Protein AF-A0A7X5CBL0-F1 (afdb_monomer_lite)

pLDDT: mean 87.29, std 10.38, range [43.28, 96.94]

Radius of gyration: 18.39 Å; chains: 1; bounding box: 50×30×52 Å

Structure (mmCIF, N/CA/C/O backbone):
data_AF-A0A7X5CBL0-F1
#
_entry.id   AF-A0A7X5CBL0-F1
#
loop_
_atom_site.group_PDB
_atom_site.id
_atom_site.type_symbol
_atom_site.label_atom_id
_atom_site.label_alt_id
_atom_site.label_comp_id
_atom_site.label_asym_id
_atom_site.label_entity_id
_atom_site.label_seq_id
_atom_site.pdbx_PDB_ins_code
_atom_site.Cartn_x
_atom_site.Cartn_y
_atom_site.Cartn_z
_atom_site.occupancy
_atom_site.B_iso_or_equiv
_atom_site.auth_seq_id
_atom_site.auth_comp_id
_atom_site.auth_asym_id
_atom_site.auth_atom_id
_atom_site.pdbx_PDB_model_num
ATOM 1 N N . MET A 1 1 ? 26.909 0.870 -17.177 1.00 43.28 1 MET A N 1
ATOM 2 C CA . MET A 1 1 ? 26.389 1.976 -16.342 1.00 43.28 1 MET A CA 1
ATOM 3 C C . MET A 1 1 ? 25.835 1.366 -15.069 1.00 43.28 1 MET A C 1
ATOM 5 O O . MET A 1 1 ? 25.200 0.324 -15.168 1.00 43.28 1 MET A O 1
ATOM 9 N N . SER A 1 2 ? 26.145 1.920 -13.895 1.00 54.19 2 SER A N 1
ATOM 10 C CA . SER A 1 2 ? 25.576 1.405 -12.645 1.00 54.19 2 SER A CA 1
ATOM 11 C C . SER A 1 2 ? 24.091 1.782 -12.605 1.00 54.19 2 SER A C 1
ATOM 13 O O . SER A 1 2 ? 23.743 2.940 -12.818 1.00 54.19 2 SER A O 1
ATOM 15 N N . GLU A 1 3 ? 23.224 0.785 -12.458 1.00 73.75 3 GLU A N 1
ATOM 16 C CA . GLU A 1 3 ? 21.771 0.962 -12.439 1.00 73.75 3 GLU A CA 1
ATOM 17 C C . GLU A 1 3 ? 21.368 1.716 -11.160 1.00 73.75 3 GLU A C 1
ATOM 19 O O . GLU A 1 3 ? 21.889 1.415 -10.080 1.00 73.75 3 GLU A O 1
ATOM 24 N N . SER A 1 4 ? 20.482 2.712 -11.276 1.00 86.88 4 SER A N 1
ATOM 25 C CA . SER A 1 4 ? 20.011 3.499 -10.128 1.00 86.88 4 SER A CA 1
ATOM 26 C C . SER A 1 4 ? 19.364 2.585 -9.085 1.00 86.88 4 SER A C 1
ATOM 28 O O . SER A 1 4 ? 18.479 1.785 -9.400 1.00 86.88 4 SER A O 1
ATOM 30 N N . ILE A 1 5 ? 19.796 2.719 -7.829 1.00 89.12 5 ILE A N 1
ATOM 31 C CA . ILE A 1 5 ? 19.210 2.001 -6.692 1.00 89.12 5 ILE A CA 1
ATOM 32 C C . ILE A 1 5 ? 17.757 2.422 -6.507 1.00 89.12 5 ILE A C 1
ATOM 34 O O . ILE A 1 5 ? 16.908 1.571 -6.248 1.00 89.12 5 ILE A O 1
ATOM 38 N N . PHE A 1 6 ? 17.474 3.716 -6.651 1.00 91.25 6 PHE A N 1
ATOM 39 C CA . PHE A 1 6 ? 16.131 4.257 -6.543 1.00 91.25 6 PHE A CA 1
ATOM 40 C C . PHE A 1 6 ? 15.185 3.578 -7.536 1.00 91.25 6 PHE A C 1
ATOM 42 O O . PHE A 1 6 ? 14.162 3.038 -7.128 1.00 91.25 6 PHE A O 1
ATOM 49 N N . ILE A 1 7 ? 15.551 3.513 -8.821 1.00 89.75 7 ILE A N 1
ATOM 50 C CA . ILE A 1 7 ? 14.711 2.843 -9.824 1.00 89.75 7 ILE A CA 1
ATOM 51 C C . ILE A 1 7 ? 14.559 1.356 -9.490 1.00 89.75 7 ILE A C 1
ATOM 53 O O . ILE A 1 7 ? 13.439 0.855 -9.451 1.00 89.75 7 ILE A O 1
ATOM 57 N N . ARG A 1 8 ? 15.658 0.660 -9.178 1.00 89.19 8 ARG A N 1
ATOM 58 C CA . ARG A 1 8 ? 15.625 -0.777 -8.861 1.00 89.19 8 ARG A CA 1
ATOM 59 C C . ARG A 1 8 ? 14.700 -1.143 -7.708 1.00 89.19 8 ARG A C 1
ATOM 61 O O . ARG A 1 8 ? 14.074 -2.196 -7.744 1.00 89.19 8 ARG A O 1
ATOM 68 N N . LEU A 1 9 ? 14.688 -0.329 -6.657 1.00 90.62 9 LEU A N 1
ATOM 69 C CA . LEU A 1 9 ? 13.934 -0.632 -5.446 1.00 90.62 9 LEU A CA 1
ATOM 70 C C . LEU A 1 9 ? 12.501 -0.106 -5.519 1.00 90.62 9 LEU A C 1
ATOM 72 O O . LEU A 1 9 ? 11.590 -0.801 -5.083 1.00 90.62 9 LEU A O 1
ATOM 76 N N . PHE A 1 10 ? 12.300 1.096 -6.066 1.00 92.25 10 PHE A N 1
ATOM 77 C CA . PHE A 1 10 ? 11.030 1.813 -5.951 1.00 92.25 10 PHE A CA 1
ATOM 78 C C . PHE A 1 10 ? 10.198 1.815 -7.228 1.00 92.25 10 PHE A C 1
ATOM 80 O O . PHE A 1 10 ? 9.003 2.042 -7.129 1.00 92.25 10 PHE A O 1
ATOM 87 N N . ALA A 1 11 ? 10.763 1.577 -8.415 1.00 90.31 11 ALA A N 1
ATOM 88 C CA . ALA A 1 11 ? 10.004 1.680 -9.668 1.00 90.31 11 ALA A CA 1
ATOM 89 C C . ALA A 1 11 ? 9.178 0.421 -10.001 1.00 90.31 11 ALA A C 1
ATOM 91 O O . ALA A 1 11 ? 8.418 0.407 -10.973 1.00 90.31 11 ALA A O 1
ATOM 92 N N . GLY A 1 12 ? 9.336 -0.638 -9.205 1.00 89.62 12 GLY A N 1
ATOM 93 C CA . GLY A 1 12 ? 8.772 -1.950 -9.480 1.00 89.62 12 GLY A CA 1
ATOM 94 C C . GLY A 1 12 ? 9.457 -2.643 -10.661 1.00 89.62 12 GLY A C 1
ATOM 95 O O . GLY A 1 12 ? 10.594 -2.351 -11.031 1.00 89.62 12 GLY A O 1
ATOM 96 N N . VAL A 1 13 ? 8.765 -3.614 -11.244 1.00 87.94 13 VAL A N 1
ATOM 97 C CA . VAL A 1 13 ? 9.289 -4.460 -12.318 1.00 87.94 13 VAL A CA 1
ATOM 98 C C . VAL A 1 13 ? 8.963 -3.851 -13.682 1.00 87.94 13 VAL A C 1
ATOM 100 O O . VAL A 1 13 ? 7.811 -3.517 -13.950 1.00 87.94 13 VAL A O 1
ATOM 103 N N . SER A 1 14 ? 9.960 -3.771 -14.568 1.00 84.00 14 SER A N 1
ATOM 104 C CA . SER A 1 14 ? 9.785 -3.312 -15.955 1.00 84.00 14 SER A CA 1
ATOM 105 C C . SER A 1 14 ? 8.858 -4.223 -16.776 1.00 84.00 14 SER A C 1
ATOM 107 O O . SER A 1 14 ? 8.797 -5.444 -16.568 1.00 84.00 14 SER A O 1
ATOM 109 N N . SER A 1 15 ? 8.164 -3.626 -17.746 1.00 76.62 15 SER A N 1
ATOM 110 C CA . SER A 1 15 ? 7.376 -4.328 -18.760 1.00 76.62 15 SER A CA 1
ATOM 111 C C . SER A 1 15 ? 8.235 -5.305 -19.579 1.00 76.62 15 SER A C 1
ATOM 113 O O . SER A 1 15 ? 7.791 -6.407 -19.875 1.00 76.62 15 SER A O 1
ATOM 115 N N . GLU A 1 16 ? 9.507 -4.996 -19.836 1.00 70.31 16 GLU A N 1
ATOM 116 C CA . GLU A 1 16 ? 10.402 -5.770 -20.719 1.00 70.31 16 GLU A CA 1
ATOM 117 C C . GLU A 1 16 ? 10.576 -7.257 -20.352 1.00 70.31 16 GLU A C 1
ATOM 119 O O . GLU A 1 16 ? 10.970 -8.066 -21.186 1.00 70.31 16 GLU A O 1
ATOM 124 N N . TYR A 1 17 ? 10.247 -7.654 -19.121 1.00 60.59 17 TYR A N 1
ATOM 125 C CA . TYR A 1 17 ? 10.346 -9.042 -18.660 1.00 60.59 17 TYR A CA 1
ATOM 126 C C . TYR A 1 17 ? 9.102 -9.906 -18.937 1.00 60.59 17 TYR A C 1
ATOM 128 O O . TYR A 1 17 ? 8.962 -10.956 -18.304 1.00 60.59 17 TYR A O 1
ATOM 136 N N . PHE A 1 18 ? 8.124 -9.447 -19.730 1.00 60.28 18 PHE A N 1
ATOM 137 C CA . PHE A 1 18 ? 6.876 -10.197 -19.958 1.00 60.28 18 PHE A CA 1
ATOM 138 C C . PHE A 1 18 ? 7.162 -11.645 -20.427 1.00 60.28 18 PHE A C 1
ATOM 140 O O . PHE A 1 18 ? 8.151 -11.901 -21.102 1.00 60.28 18 PHE A O 1
ATOM 147 N N . ASP A 1 19 ? 6.334 -12.594 -19.970 1.00 64.06 19 ASP A N 1
ATOM 148 C CA . ASP A 1 19 ? 6.452 -14.068 -20.094 1.00 64.06 19 ASP A CA 1
ATOM 149 C C . ASP A 1 19 ? 7.354 -14.801 -19.085 1.00 64.06 19 ASP A C 1
ATOM 151 O O . ASP A 1 19 ? 7.191 -16.007 -18.880 1.00 64.06 19 ASP A O 1
ATOM 155 N N . VAL A 1 20 ? 8.222 -14.094 -18.355 1.00 76.88 20 VAL A N 1
ATOM 156 C CA . VAL A 1 20 ? 9.007 -14.670 -17.248 1.00 76.88 20 VAL A CA 1
ATOM 157 C C . VAL A 1 20 ? 8.706 -13.916 -15.952 1.00 76.88 20 VAL A C 1
ATOM 159 O O . VAL A 1 20 ? 8.408 -12.721 -15.955 1.00 76.88 20 VAL A O 1
ATOM 162 N N . ILE A 1 21 ? 8.747 -14.616 -14.813 1.00 82.25 21 ILE A N 1
ATOM 163 C CA . ILE A 1 21 ? 8.729 -13.968 -13.495 1.00 82.25 21 ILE A CA 1
ATOM 164 C C . ILE A 1 21 ? 10.162 -13.497 -13.219 1.00 82.25 21 ILE A C 1
ATOM 166 O O . ILE A 1 21 ? 11.029 -14.344 -12.981 1.00 82.25 21 ILE A O 1
ATOM 170 N N . PRO A 1 22 ? 10.454 -12.184 -13.248 1.00 87.56 22 PRO A N 1
ATOM 171 C CA . PRO A 1 22 ? 11.811 -11.696 -13.056 1.00 87.56 22 PRO A CA 1
ATOM 172 C C . PRO A 1 22 ? 12.147 -11.730 -11.564 1.00 87.56 22 PRO A C 1
ATOM 174 O O . PRO A 1 22 ? 11.952 -10.758 -10.839 1.00 87.56 22 PRO A O 1
ATOM 177 N N . LEU A 1 23 ? 12.636 -12.884 -11.103 1.00 89.31 23 LEU A N 1
ATOM 178 C CA . LEU A 1 23 ? 12.847 -13.182 -9.683 1.00 89.31 23 LEU A CA 1
ATOM 179 C C . LEU A 1 23 ? 13.725 -12.151 -8.966 1.00 89.31 23 LEU A C 1
ATOM 181 O O . LEU A 1 23 ? 13.471 -11.855 -7.804 1.00 89.31 23 LEU A O 1
ATOM 185 N N . ILE A 1 24 ? 14.735 -11.593 -9.640 1.00 90.12 24 ILE A N 1
ATOM 186 C CA . ILE A 1 24 ? 15.649 -10.617 -9.030 1.00 90.12 24 ILE A CA 1
ATOM 187 C C . ILE A 1 24 ? 14.947 -9.261 -8.801 1.00 90.12 24 ILE A C 1
ATOM 189 O O . ILE A 1 24 ? 14.847 -8.867 -7.638 1.00 90.12 24 ILE A O 1
ATOM 193 N N . PRO A 1 25 ? 14.418 -8.562 -9.832 1.00 90.19 25 PRO A N 1
ATOM 194 C CA . PRO A 1 25 ? 13.629 -7.341 -9.632 1.00 90.19 25 PRO A CA 1
ATOM 195 C C . PRO A 1 25 ? 12.434 -7.533 -8.695 1.00 90.19 25 PRO A C 1
ATOM 197 O O . PRO A 1 25 ? 12.183 -6.713 -7.818 1.00 90.19 25 PRO A O 1
ATOM 200 N N . PHE A 1 26 ? 11.726 -8.656 -8.824 1.00 91.44 26 PHE A N 1
ATOM 201 C CA . PHE A 1 26 ? 10.584 -8.956 -7.968 1.00 91.44 26 PHE A CA 1
ATOM 202 C C . PHE A 1 26 ? 10.994 -9.185 -6.506 1.00 91.44 26 PHE A C 1
ATOM 204 O O . PHE A 1 26 ? 10.337 -8.697 -5.591 1.00 91.44 26 PHE A O 1
ATOM 211 N N . GLY A 1 27 ? 12.110 -9.877 -6.269 1.00 93.38 27 GLY A N 1
ATOM 212 C CA . GLY A 1 27 ? 12.662 -10.055 -4.929 1.00 93.38 27 GLY A CA 1
ATOM 213 C C . GLY A 1 27 ? 13.118 -8.738 -4.300 1.00 93.38 27 GLY A C 1
ATOM 214 O O . GLY A 1 27 ? 12.912 -8.535 -3.109 1.00 93.38 27 GLY A O 1
ATOM 215 N N . GLN A 1 28 ? 13.687 -7.823 -5.089 1.00 93.38 28 GLN A N 1
ATOM 216 C CA . GLN A 1 28 ? 14.059 -6.476 -4.633 1.00 93.38 28 GLN A CA 1
ATOM 217 C C . GLN A 1 28 ? 12.833 -5.654 -4.227 1.00 93.38 28 GLN A C 1
ATOM 219 O O . GLN A 1 28 ? 12.836 -5.046 -3.156 1.00 93.38 28 GLN A O 1
ATOM 224 N N . TRP A 1 29 ? 11.775 -5.708 -5.037 1.00 94.38 29 TRP A N 1
ATOM 225 C CA . TRP A 1 29 ? 10.489 -5.087 -4.735 1.00 94.38 29 TRP A CA 1
ATOM 226 C C . TRP A 1 29 ? 9.876 -5.624 -3.435 1.00 94.38 29 TRP A C 1
ATOM 228 O O . TRP A 1 29 ? 9.617 -4.868 -2.498 1.00 94.38 29 TRP A O 1
ATOM 238 N N . LEU A 1 30 ? 9.713 -6.949 -3.330 1.00 95.25 30 LEU A N 1
ATOM 239 C CA . LEU A 1 30 ? 9.140 -7.581 -2.139 1.00 95.25 30 LEU A CA 1
ATOM 240 C C . LEU A 1 30 ? 9.996 -7.370 -0.890 1.00 95.25 30 LEU A C 1
ATOM 242 O O . LEU A 1 30 ? 9.452 -7.273 0.207 1.00 95.25 30 LEU A O 1
ATOM 246 N N . LEU A 1 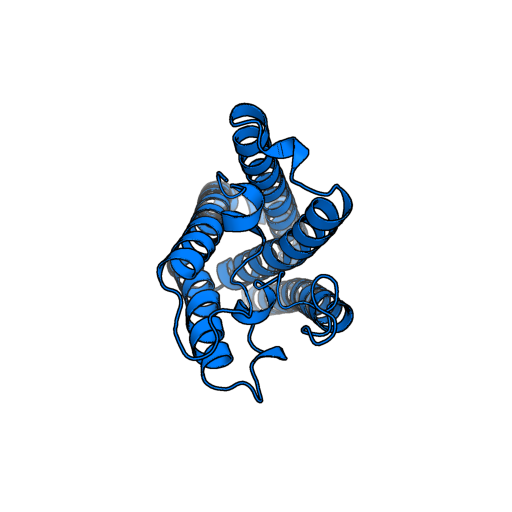31 ? 11.322 -7.290 -1.029 1.00 95.62 31 LEU A N 1
ATOM 247 C CA . LEU A 1 31 ? 12.204 -6.967 0.088 1.00 95.62 31 LEU A CA 1
ATOM 248 C C . LEU A 1 31 ? 11.912 -5.563 0.623 1.00 95.62 31 LEU A C 1
ATOM 250 O O . LEU A 1 31 ? 11.796 -5.396 1.836 1.00 95.62 31 LEU A O 1
ATOM 254 N N . LEU A 1 32 ? 11.763 -4.571 -0.258 1.00 95.12 32 LEU A N 1
ATOM 255 C CA . LEU A 1 32 ? 11.447 -3.202 0.144 1.00 95.12 32 LEU A CA 1
ATOM 256 C C . LEU A 1 32 ? 10.071 -3.122 0.822 1.00 95.12 32 LEU A C 1
ATOM 258 O O . LEU A 1 32 ? 9.957 -2.559 1.913 1.00 95.12 32 LEU A O 1
ATOM 262 N N . VAL A 1 33 ? 9.052 -3.752 0.230 1.00 96.06 33 VAL A N 1
ATOM 263 C CA . VAL A 1 33 ? 7.711 -3.877 0.828 1.00 96.06 33 VAL A CA 1
ATOM 264 C C . VAL A 1 33 ? 7.777 -4.585 2.186 1.00 96.06 33 VAL A C 1
ATOM 266 O O . VAL A 1 33 ? 7.165 -4.147 3.158 1.00 96.06 33 VAL A O 1
ATOM 269 N N . GLY A 1 34 ? 8.570 -5.650 2.292 1.00 96.75 34 GLY A N 1
ATOM 270 C CA . GLY A 1 34 ? 8.791 -6.384 3.533 1.00 96.75 34 GLY A CA 1
ATOM 271 C C . GLY A 1 34 ? 9.435 -5.527 4.624 1.00 96.75 34 GLY A C 1
ATOM 272 O O . GLY A 1 34 ? 8.993 -5.573 5.770 1.00 96.75 34 GLY A O 1
ATOM 273 N N . ILE A 1 35 ? 10.434 -4.705 4.282 1.00 96.69 35 ILE A N 1
ATOM 274 C CA . ILE A 1 35 ? 11.059 -3.750 5.212 1.00 96.69 35 ILE A CA 1
ATOM 275 C C . ILE A 1 35 ? 10.029 -2.723 5.696 1.00 96.69 35 ILE A C 1
ATOM 277 O O . ILE A 1 35 ? 9.947 -2.463 6.900 1.00 96.69 35 ILE A O 1
ATOM 281 N N . PHE A 1 36 ? 9.218 -2.175 4.788 1.00 96.81 36 PHE A N 1
ATOM 282 C CA . PHE A 1 36 ? 8.144 -1.245 5.135 1.00 96.81 36 PHE A CA 1
ATOM 283 C C . PHE A 1 36 ? 7.136 -1.879 6.108 1.00 96.81 36 PHE A C 1
ATOM 285 O O . PHE A 1 36 ? 6.888 -1.344 7.191 1.00 96.81 36 PHE A O 1
ATOM 292 N N . LEU A 1 37 ? 6.614 -3.063 5.772 1.00 96.06 37 LEU A N 1
ATOM 293 C CA . LEU A 1 37 ? 5.660 -3.797 6.607 1.00 96.06 37 LEU A CA 1
ATOM 294 C C . LEU A 1 37 ? 6.253 -4.205 7.958 1.00 96.06 37 LEU A C 1
ATOM 296 O O . LEU A 1 37 ? 5.546 -4.193 8.965 1.00 96.06 37 LEU A O 1
ATOM 300 N N . LEU A 1 38 ? 7.545 -4.538 8.010 1.00 95.38 38 LEU A N 1
ATOM 301 C CA . LEU A 1 38 ? 8.243 -4.843 9.256 1.00 95.38 38 LEU A CA 1
ATOM 302 C C . LEU A 1 38 ? 8.310 -3.614 10.169 1.00 95.38 38 LEU A C 1
ATOM 304 O O . LEU A 1 38 ? 8.015 -3.723 11.359 1.00 95.38 38 LEU A O 1
ATOM 308 N N . ALA A 1 39 ? 8.663 -2.447 9.623 1.00 94.81 39 ALA A N 1
ATOM 309 C CA . ALA A 1 39 ? 8.721 -1.202 10.382 1.00 94.81 39 ALA A CA 1
ATOM 310 C C . ALA A 1 39 ? 7.337 -0.809 10.924 1.00 94.81 39 ALA A C 1
ATOM 312 O O . ALA A 1 39 ? 7.189 -0.564 12.127 1.00 94.81 39 ALA A O 1
ATOM 313 N N . VAL A 1 40 ? 6.308 -0.821 10.067 1.00 92.31 40 VAL A N 1
ATOM 314 C CA . VAL A 1 40 ? 4.915 -0.539 10.456 1.00 92.31 40 VAL A CA 1
ATOM 315 C C . VAL A 1 40 ? 4.414 -1.560 11.483 1.00 92.31 40 VAL A C 1
ATOM 317 O O . VAL A 1 40 ? 3.816 -1.184 12.493 1.00 92.31 40 VAL A O 1
ATOM 320 N N . GLY A 1 41 ? 4.724 -2.843 11.292 1.00 90.81 41 GLY A N 1
ATOM 321 C CA . GLY A 1 41 ? 4.357 -3.918 12.209 1.00 90.81 41 GLY A CA 1
ATOM 322 C C . GLY A 1 41 ? 5.006 -3.796 13.586 1.00 90.81 41 GLY A C 1
ATOM 323 O O . GLY A 1 41 ? 4.337 -3.982 14.606 1.00 90.81 41 GLY A O 1
ATOM 324 N N . PHE A 1 42 ? 6.288 -3.428 13.638 1.00 89.12 42 PHE A N 1
ATOM 325 C CA . PHE A 1 42 ? 6.997 -3.177 14.891 1.00 89.12 42 PHE A CA 1
ATOM 326 C C . PHE A 1 42 ? 6.382 -2.004 15.662 1.00 89.12 42 PHE A C 1
ATOM 328 O O . PHE A 1 42 ? 6.179 -2.088 16.878 1.00 89.12 42 PHE A O 1
ATOM 335 N N . TYR A 1 43 ? 6.033 -0.924 14.960 1.00 85.50 43 TYR A N 1
ATOM 336 C CA . TYR A 1 43 ? 5.331 0.204 15.563 1.00 85.50 43 TYR A CA 1
ATOM 337 C C . 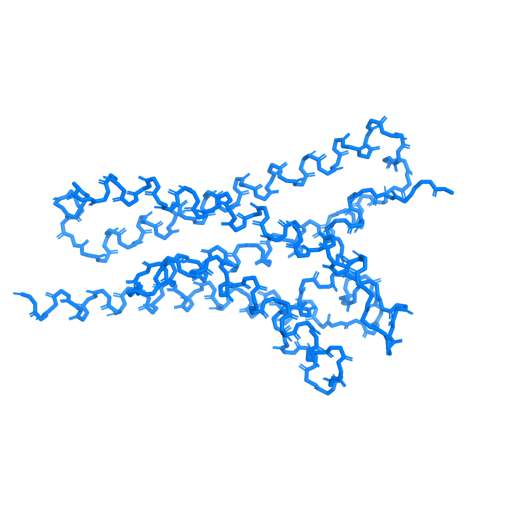TYR A 1 43 ? 3.947 -0.193 16.086 1.00 85.50 43 TYR A C 1
ATOM 339 O O . TYR A 1 43 ? 3.620 0.117 17.234 1.00 85.50 43 TYR A O 1
ATOM 347 N N . GLY A 1 44 ? 3.173 -0.937 15.289 1.00 83.94 44 GLY A N 1
ATOM 348 C CA . GLY A 1 44 ? 1.870 -1.467 15.691 1.00 83.94 44 GLY A CA 1
ATOM 349 C C . GLY A 1 44 ? 1.958 -2.300 16.971 1.00 83.94 44 GLY A C 1
ATOM 350 O O . GLY A 1 44 ? 1.223 -2.057 17.926 1.00 83.94 44 GLY A O 1
ATOM 351 N N . GLU A 1 45 ? 2.926 -3.217 17.057 1.00 85.06 45 GLU A N 1
ATOM 352 C CA . GLU A 1 45 ? 3.170 -4.021 18.261 1.00 85.06 45 GLU A CA 1
ATOM 353 C C . GLU A 1 45 ? 3.525 -3.167 19.486 1.00 85.06 45 GLU A C 1
ATOM 355 O O . GLU A 1 45 ? 3.058 -3.437 20.597 1.00 85.06 45 GLU A O 1
ATOM 360 N N . ARG A 1 46 ? 4.321 -2.109 19.308 1.00 81.88 46 ARG A N 1
ATOM 361 C CA . ARG A 1 46 ? 4.659 -1.192 20.400 1.00 81.88 46 ARG A CA 1
ATOM 362 C C . ARG A 1 46 ? 3.437 -0.408 20.882 1.00 81.88 46 ARG A C 1
ATOM 364 O O . ARG A 1 46 ? 3.227 -0.329 22.091 1.00 81.88 46 ARG A O 1
ATOM 371 N N . ASP A 1 47 ? 2.626 0.136 19.973 1.00 77.56 47 ASP A N 1
ATOM 372 C CA . ASP A 1 47 ? 1.396 0.864 20.328 1.00 77.56 47 ASP A CA 1
ATOM 373 C C . ASP A 1 47 ? 0.403 -0.073 21.038 1.00 77.56 47 ASP A C 1
ATOM 375 O O . ASP A 1 47 ? -0.193 0.320 22.040 1.00 77.56 47 ASP A O 1
ATOM 379 N N . ARG A 1 48 ? 0.319 -1.356 20.639 1.00 75.00 48 ARG A N 1
ATOM 380 C CA . ARG A 1 48 ? -0.485 -2.386 21.330 1.00 75.00 48 ARG A CA 1
ATOM 381 C C . ARG A 1 48 ? -0.105 -2.579 22.794 1.00 75.00 48 ARG A C 1
ATOM 383 O O . ARG A 1 48 ? -0.993 -2.661 23.638 1.00 75.00 48 ARG A O 1
ATOM 390 N N . LYS A 1 49 ? 1.187 -2.627 23.122 1.00 74.69 49 LYS A N 1
ATOM 391 C CA . LYS A 1 49 ? 1.635 -2.776 24.522 1.00 74.69 49 LYS A CA 1
ATOM 392 C C . LYS A 1 49 ? 1.206 -1.594 25.395 1.00 74.69 49 LYS A C 1
ATOM 394 O O . LYS A 1 49 ? 0.974 -1.760 26.587 1.00 74.69 49 LYS A O 1
ATOM 399 N N . VAL A 1 50 ? 1.045 -0.418 24.791 1.00 68.81 50 VAL A N 1
ATOM 400 C CA . VAL A 1 50 ? 0.540 0.794 25.455 1.00 68.81 50 VAL A CA 1
ATOM 401 C C . VAL A 1 50 ? -1.000 0.869 25.400 1.00 68.81 50 VAL A C 1
ATOM 403 O O . VAL A 1 50 ? -1.627 1.546 26.216 1.00 68.81 50 VAL A O 1
ATOM 406 N N . LYS A 1 51 ? -1.634 0.130 24.477 1.00 63.72 51 LYS A N 1
ATOM 407 C CA . LYS A 1 51 ? -3.078 0.135 24.196 1.00 63.72 51 LYS A CA 1
ATOM 408 C C . LYS A 1 51 ? -3.935 -0.375 25.351 1.00 63.72 51 LYS A C 1
ATOM 410 O O . LYS A 1 51 ? -5.049 0.132 25.494 1.00 63.72 51 LYS A O 1
ATOM 415 N N . THR A 1 52 ? -3.430 -1.278 26.195 1.00 59.88 52 THR A N 1
ATOM 416 C CA . THR A 1 52 ? -4.129 -1.759 27.407 1.00 59.88 52 THR A CA 1
ATOM 417 C C . THR A 1 52 ? -4.572 -0.604 28.317 1.00 59.88 52 THR A C 1
ATOM 419 O O . THR A 1 52 ? -5.604 -0.695 28.968 1.00 59.88 52 THR A O 1
ATOM 422 N N . PHE A 1 53 ? -3.865 0.531 28.283 1.00 60.06 53 PHE A N 1
ATOM 423 C CA . PHE A 1 53 ? -4.208 1.741 29.041 1.00 60.06 53 PHE A CA 1
ATOM 424 C C . PHE A 1 53 ? -4.981 2.793 28.227 1.00 60.06 53 PHE A C 1
ATOM 426 O O . PHE A 1 53 ? -5.348 3.846 28.745 1.00 60.06 53 PHE A O 1
ATOM 433 N N . SER A 1 54 ? -5.199 2.556 26.931 1.00 60.28 54 SER A N 1
ATOM 434 C CA . SER A 1 54 ? -5.685 3.573 25.994 1.00 60.28 54 SER A CA 1
ATOM 435 C C . SER A 1 54 ? -7.206 3.620 25.856 1.00 60.28 54 SER A C 1
ATOM 437 O O . SER A 1 54 ? -7.740 4.714 25.708 1.00 60.28 54 SER A O 1
ATOM 439 N N . LEU A 1 55 ? -7.915 2.488 25.957 1.00 60.97 55 LEU A N 1
ATOM 440 C CA . LEU A 1 55 ? -9.382 2.464 25.830 1.00 60.97 55 LEU A CA 1
ATOM 441 C C . LEU A 1 55 ? -10.061 3.298 26.928 1.00 60.97 55 LEU A C 1
ATOM 443 O O . LEU A 1 55 ? -10.980 4.054 26.635 1.00 60.97 55 LEU A O 1
ATOM 447 N N . TYR A 1 56 ? -9.510 3.288 28.146 1.00 61.91 56 TYR A N 1
ATOM 448 C CA . TYR A 1 56 ? -9.963 4.147 29.246 1.00 61.91 56 TYR A CA 1
ATOM 449 C C . TYR A 1 56 ? -9.787 5.651 28.957 1.00 61.91 56 TYR A C 1
ATOM 451 O O . TYR A 1 56 ? -10.528 6.484 29.466 1.00 61.91 56 TYR A O 1
ATOM 459 N N . ARG A 1 57 ? -8.810 6.025 28.118 1.00 64.31 57 ARG A N 1
ATOM 460 C CA . ARG A 1 57 ? -8.451 7.426 27.851 1.00 64.31 57 ARG A CA 1
ATOM 461 C C . ARG A 1 57 ? -9.305 8.088 26.768 1.00 64.31 57 ARG A C 1
ATOM 463 O O . ARG A 1 57 ? -9.403 9.311 26.762 1.00 64.31 57 ARG A O 1
ATOM 470 N N . TYR A 1 58 ? -9.853 7.322 25.826 1.00 71.69 58 TYR A N 1
ATOM 471 C CA . TYR A 1 58 ? -10.540 7.882 24.652 1.00 71.69 58 TYR A CA 1
ATOM 472 C C . TYR A 1 58 ? -12.059 7.944 24.776 1.00 71.69 58 TYR A C 1
ATOM 474 O O . TYR A 1 58 ? -12.694 8.535 23.910 1.00 71.69 58 TYR A O 1
ATOM 482 N N . GLY A 1 59 ? -12.637 7.377 25.837 1.00 74.44 59 GLY A N 1
ATOM 483 C CA . GLY A 1 59 ? -14.077 7.402 26.097 1.00 74.44 59 GLY A CA 1
ATOM 484 C C . GLY A 1 59 ? -14.873 6.471 25.180 1.00 74.44 59 GLY A C 1
ATOM 485 O O . GLY A 1 59 ? -15.630 5.648 25.678 1.00 74.44 59 GLY A O 1
ATOM 486 N N . THR A 1 60 ? -14.668 6.544 23.860 1.00 81.56 60 THR A N 1
ATOM 487 C CA . THR A 1 60 ? -15.355 5.704 22.869 1.00 81.56 60 THR A CA 1
ATOM 488 C C . THR A 1 60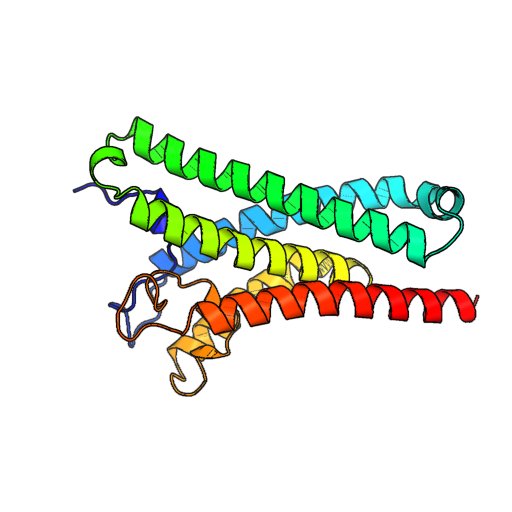 ? -14.381 4.902 22.002 1.00 81.56 60 THR A C 1
ATOM 490 O O . THR A 1 60 ? -13.267 5.341 21.691 1.00 81.56 60 THR A O 1
ATOM 493 N N . ALA A 1 61 ? -14.817 3.724 21.544 1.00 82.94 61 ALA A N 1
ATOM 494 C CA . ALA A 1 61 ? -14.043 2.913 20.603 1.00 82.94 61 ALA A CA 1
ATOM 495 C C . ALA A 1 61 ? -13.864 3.605 19.239 1.00 82.94 61 ALA A C 1
ATOM 497 O O . ALA A 1 61 ? -12.827 3.438 18.597 1.00 82.94 61 ALA A O 1
ATOM 498 N N . SER A 1 62 ? -14.826 4.438 18.824 1.00 83.38 62 SER A N 1
ATOM 499 C CA . SER A 1 62 ? -14.740 5.232 17.591 1.00 83.38 62 SER A CA 1
ATOM 500 C C . SER A 1 62 ? -13.640 6.299 17.668 1.00 83.38 62 SER A C 1
ATOM 502 O O . SER A 1 62 ? -12.899 6.483 16.701 1.00 83.38 62 SER A O 1
ATOM 504 N N . ASP A 1 63 ? -13.507 6.998 18.798 1.00 86.19 63 ASP A N 1
ATOM 505 C CA . ASP A 1 63 ? -12.463 8.016 18.981 1.00 86.19 63 ASP A CA 1
ATOM 506 C C . ASP A 1 63 ? -11.078 7.386 19.111 1.00 86.19 63 ASP A C 1
ATOM 508 O O . ASP A 1 63 ? -10.102 7.879 18.528 1.00 86.19 63 ASP A O 1
ATOM 512 N N . TRP A 1 64 ? -10.999 6.250 19.813 1.00 87.50 64 TRP A N 1
ATOM 513 C CA . TRP A 1 64 ? -9.791 5.434 19.847 1.00 87.50 64 TRP A CA 1
ATOM 514 C C . TRP A 1 64 ? -9.377 5.011 18.429 1.00 87.50 64 TRP A C 1
ATOM 516 O O . TRP A 1 64 ? -8.228 5.235 18.040 1.00 87.50 64 TRP A O 1
ATOM 526 N N . TRP A 1 65 ? -10.312 4.469 17.638 1.00 90.75 65 TRP A N 1
ATOM 527 C CA . TRP A 1 65 ? -10.055 4.019 16.269 1.00 90.75 65 TRP A CA 1
ATOM 528 C C . TRP A 1 65 ? -9.534 5.141 15.390 1.00 90.75 65 TRP A C 1
ATOM 530 O O . TRP A 1 65 ? -8.504 4.978 14.738 1.00 90.75 65 TRP A O 1
ATOM 540 N N . LYS A 1 66 ? -10.191 6.307 15.428 1.00 91.69 66 LYS A N 1
ATOM 541 C CA . LYS A 1 66 ? -9.770 7.471 14.650 1.00 91.69 66 LYS A CA 1
ATOM 542 C C . LYS A 1 66 ? -8.308 7.804 14.904 1.00 91.69 66 LYS A C 1
ATOM 544 O O . LYS A 1 66 ? -7.536 7.967 13.965 1.00 91.69 66 LYS A O 1
ATOM 549 N N . LYS A 1 67 ? -7.907 7.863 16.173 1.00 89.31 67 LYS A N 1
ATOM 550 C CA . LYS A 1 67 ? -6.533 8.214 16.523 1.00 89.31 67 LYS A CA 1
ATOM 551 C C . LYS A 1 67 ? -5.539 7.098 16.232 1.00 89.31 67 LYS A C 1
ATOM 553 O O . LYS A 1 67 ? -4.422 7.398 15.820 1.00 89.31 67 LYS A O 1
ATOM 558 N N . HIS A 1 68 ? -5.917 5.843 16.449 1.00 88.69 68 HIS A N 1
ATOM 559 C CA . HIS A 1 68 ? -5.063 4.700 16.145 1.00 88.69 68 HIS A CA 1
ATOM 560 C C . HIS A 1 68 ? -4.801 4.592 14.637 1.00 88.69 68 HIS A C 1
ATOM 562 O O . HIS A 1 68 ? -3.643 4.546 14.230 1.00 88.69 68 HIS A O 1
ATOM 568 N N . PHE A 1 69 ? -5.847 4.683 13.812 1.00 92.62 69 PHE A N 1
ATOM 569 C CA . PHE A 1 69 ? -5.733 4.680 12.355 1.00 92.62 69 PHE A CA 1
ATOM 570 C C . PHE A 1 69 ? -4.892 5.859 11.851 1.00 92.62 69 PHE A C 1
ATOM 572 O O . PHE A 1 69 ? -3.933 5.659 11.111 1.00 92.62 69 PHE A O 1
ATOM 579 N N . SER A 1 70 ? -5.164 7.087 12.317 1.00 92.81 70 SER A N 1
ATOM 580 C CA . SER A 1 70 ? -4.360 8.255 11.930 1.00 92.81 70 SER A CA 1
ATOM 581 C C . SER A 1 70 ? -2.890 8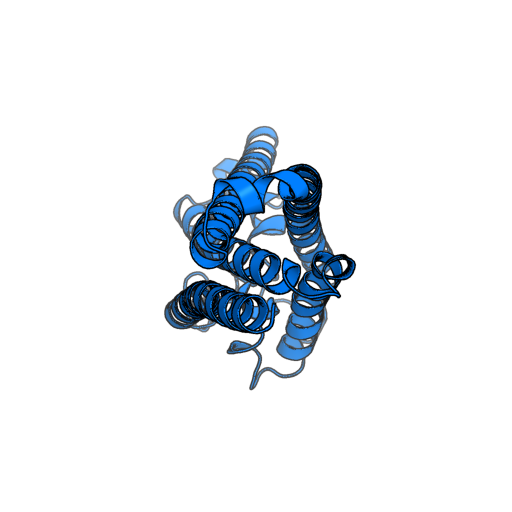.126 12.336 1.00 92.81 70 SER A C 1
ATOM 583 O O . SER A 1 70 ? -2.017 8.490 11.557 1.00 92.81 70 SER A O 1
ATOM 585 N N . LYS A 1 71 ? -2.589 7.595 13.529 1.00 90.88 71 LYS A N 1
ATOM 586 C CA . LYS A 1 71 ? -1.201 7.334 13.943 1.00 90.88 71 LYS A CA 1
ATOM 587 C C . LYS A 1 71 ? -0.520 6.300 13.050 1.00 90.88 71 LYS A C 1
ATOM 589 O O . LYS A 1 71 ? 0.629 6.516 12.678 1.00 90.88 71 LYS A O 1
ATOM 594 N N . GLY A 1 72 ? -1.216 5.210 12.718 1.00 91.69 72 GLY A N 1
ATOM 595 C CA . GLY A 1 72 ? -0.715 4.180 11.809 1.00 91.69 72 GLY A CA 1
ATOM 596 C C . GLY A 1 72 ? -0.353 4.762 10.444 1.00 91.69 72 GLY A C 1
ATOM 597 O O . GLY A 1 72 ? 0.755 4.541 9.964 1.00 91.69 72 GLY A O 1
ATOM 598 N N . LEU A 1 73 ? -1.231 5.598 9.878 1.00 94.38 73 LEU A N 1
ATOM 599 C CA . LEU A 1 73 ? -0.968 6.293 8.616 1.00 94.38 73 LEU A CA 1
ATOM 600 C C . LEU A 1 73 ? 0.217 7.256 8.704 1.00 94.38 73 LEU A C 1
ATOM 602 O O . LEU A 1 73 ? 1.095 7.213 7.850 1.00 94.38 73 LEU A O 1
ATOM 606 N N . VAL A 1 74 ? 0.281 8.099 9.741 1.00 94.56 74 VAL A N 1
ATOM 607 C CA . VAL A 1 74 ? 1.405 9.034 9.928 1.00 94.56 74 VAL A CA 1
ATOM 608 C C . VAL A 1 74 ? 2.728 8.278 10.037 1.00 94.56 74 VAL A C 1
ATOM 610 O O . VAL A 1 74 ? 3.715 8.688 9.432 1.00 94.56 74 VAL A O 1
ATOM 613 N N . PHE A 1 75 ? 2.753 7.163 10.767 1.00 93.19 75 PHE A N 1
ATOM 614 C CA . PHE A 1 75 ? 3.950 6.337 10.880 1.00 93.19 75 PHE A CA 1
ATOM 615 C C . PHE A 1 75 ? 4.321 5.658 9.551 1.00 93.19 75 PHE A C 1
ATOM 617 O O . PHE A 1 75 ? 5.501 5.605 9.202 1.00 93.19 75 PHE A O 1
ATOM 624 N N . GLY A 1 76 ? 3.330 5.187 8.788 1.00 94.62 76 GLY A N 1
ATOM 625 C CA . GLY A 1 76 ? 3.528 4.680 7.429 1.00 94.62 76 GLY A CA 1
ATOM 626 C C . GLY A 1 76 ? 4.182 5.726 6.523 1.00 94.62 76 GLY A C 1
ATOM 627 O O . GLY A 1 76 ? 5.248 5.469 5.973 1.00 94.62 76 GLY A O 1
ATOM 628 N N . ILE A 1 77 ? 3.624 6.941 6.475 1.00 95.75 77 ILE A N 1
ATOM 629 C CA . ILE A 1 77 ? 4.172 8.069 5.701 1.00 95.75 77 ILE A CA 1
ATO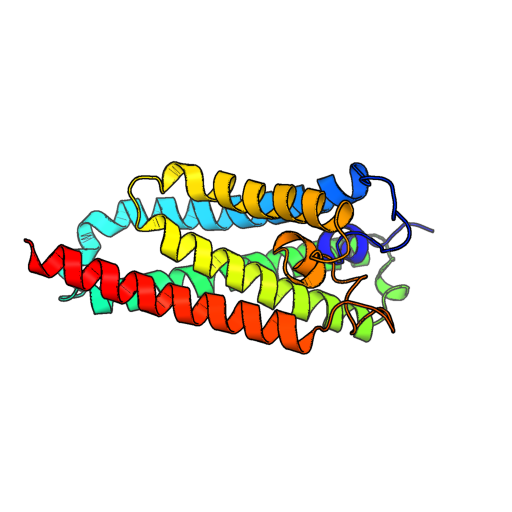M 630 C C . ILE A 1 77 ? 5.609 8.393 6.140 1.00 95.75 77 ILE A C 1
ATOM 632 O O . ILE A 1 77 ? 6.499 8.564 5.316 1.00 95.75 77 ILE A O 1
ATOM 636 N N . GLN A 1 78 ? 5.881 8.449 7.446 1.00 95.44 78 GLN A N 1
ATOM 637 C CA . GLN A 1 78 ? 7.241 8.694 7.943 1.00 95.44 78 GLN A CA 1
ATOM 638 C C . GLN A 1 78 ? 8.226 7.603 7.506 1.00 95.44 78 GLN A C 1
ATOM 640 O O . GLN A 1 78 ? 9.354 7.909 7.119 1.00 95.44 78 GLN A O 1
ATOM 645 N N . THR A 1 79 ? 7.798 6.341 7.560 1.00 95.25 79 THR A N 1
ATOM 646 C CA . THR A 1 79 ? 8.613 5.189 7.158 1.00 95.25 79 THR A CA 1
ATOM 647 C C . THR A 1 79 ? 8.930 5.242 5.670 1.00 95.25 79 THR A C 1
ATOM 649 O O . THR A 1 79 ? 10.080 5.043 5.286 1.00 95.25 79 THR A O 1
ATOM 652 N N . GLU A 1 80 ? 7.947 5.544 4.825 1.00 94.31 80 GLU A N 1
ATOM 653 C CA . GLU A 1 80 ? 8.187 5.605 3.387 1.00 94.31 80 GLU A CA 1
ATOM 654 C C . GLU A 1 80 ? 9.118 6.761 3.015 1.00 94.31 80 GLU A C 1
ATOM 656 O O . GLU A 1 80 ? 10.019 6.575 2.201 1.00 94.31 80 GLU A O 1
ATOM 661 N N . LEU A 1 81 ? 8.932 7.939 3.627 1.00 95.94 81 LEU A N 1
ATOM 662 C CA . LEU A 1 81 ? 9.756 9.109 3.335 1.00 95.94 81 LEU A CA 1
ATOM 663 C C . LEU A 1 81 ? 11.207 8.814 3.704 1.00 95.94 81 LEU A C 1
ATOM 665 O O . LEU A 1 81 ? 12.121 9.146 2.953 1.00 95.94 81 LEU A O 1
ATOM 669 N N . LEU A 1 82 ? 11.419 8.125 4.828 1.00 96.31 82 LEU A N 1
ATOM 670 C CA . LEU A 1 82 ? 12.737 7.649 5.223 1.00 96.31 82 LEU A CA 1
ATOM 671 C C . LEU A 1 82 ? 13.320 6.666 4.197 1.00 96.31 82 LEU A C 1
ATOM 673 O O . LEU A 1 82 ? 14.486 6.803 3.833 1.00 96.31 82 LEU A O 1
ATOM 677 N N . LEU A 1 83 ? 12.533 5.706 3.702 1.00 95.69 83 LEU A N 1
ATOM 678 C CA . LEU A 1 83 ? 12.986 4.753 2.682 1.00 95.69 83 LEU A CA 1
ATOM 679 C C . LEU A 1 83 ? 13.362 5.456 1.368 1.00 95.69 83 LEU A C 1
ATOM 681 O O . LEU A 1 83 ? 14.440 5.187 0.834 1.00 95.69 83 LEU A O 1
ATOM 685 N N . LEU A 1 84 ? 12.536 6.389 0.884 1.00 94.94 84 LEU A N 1
ATOM 686 C CA . LEU A 1 84 ? 12.821 7.192 -0.311 1.00 94.94 84 LEU A CA 1
ATOM 687 C C . LEU A 1 84 ? 14.119 7.993 -0.141 1.00 94.94 84 LEU A C 1
ATOM 689 O O . LEU A 1 84 ? 14.979 7.978 -1.023 1.00 94.94 84 LEU A O 1
ATOM 693 N N . LEU A 1 85 ? 14.301 8.640 1.015 1.00 94.19 85 LEU A N 1
ATOM 694 C CA . LEU A 1 85 ? 15.520 9.385 1.336 1.00 94.19 85 LEU A CA 1
ATOM 695 C C . LEU A 1 85 ? 16.755 8.482 1.366 1.00 94.19 85 LEU A C 1
ATOM 697 O O . LEU A 1 85 ? 17.802 8.880 0.856 1.00 94.19 85 LEU A O 1
ATOM 701 N N . ILE A 1 86 ? 16.649 7.269 1.918 1.00 94.06 86 ILE A N 1
ATOM 702 C CA . ILE A 1 86 ? 17.740 6.285 1.908 1.00 94.06 86 ILE A CA 1
ATOM 703 C C . ILE A 1 86 ? 18.089 5.905 0.464 1.00 94.06 86 ILE A C 1
ATOM 705 O O . ILE A 1 86 ? 19.258 5.979 0.088 1.00 94.06 86 ILE A O 1
ATOM 709 N N . GLY A 1 87 ? 17.092 5.565 -0.359 1.00 91.69 87 GLY A N 1
ATOM 710 C CA . GLY A 1 87 ? 17.293 5.198 -1.764 1.00 91.69 87 GLY A CA 1
ATOM 711 C C . GLY A 1 87 ? 17.992 6.294 -2.571 1.00 91.69 87 GLY A C 1
ATOM 712 O O . GLY A 1 87 ? 19.008 6.037 -3.221 1.00 91.69 87 GLY A O 1
ATOM 713 N N . LEU A 1 88 ? 17.503 7.533 -2.462 1.00 91.75 88 LEU A N 1
ATOM 714 C CA . LEU A 1 88 ? 18.097 8.700 -3.121 1.00 91.75 88 LEU A CA 1
ATOM 715 C C . LEU A 1 88 ? 19.508 9.004 -2.603 1.00 91.75 88 LEU A C 1
ATOM 717 O O . LEU A 1 88 ? 20.398 9.326 -3.389 1.00 91.75 88 LEU A O 1
ATOM 721 N N . SER A 1 89 ? 19.746 8.856 -1.297 1.00 90.75 89 SER A N 1
ATOM 722 C CA . SER A 1 89 ? 21.075 9.052 -0.700 1.00 90.75 89 SER A CA 1
ATOM 723 C C . SER A 1 89 ? 22.086 8.020 -1.211 1.00 90.75 89 SER A C 1
ATOM 725 O O . SER A 1 89 ? 23.247 8.348 -1.472 1.00 90.75 89 SER A O 1
ATOM 727 N N . CYS A 1 90 ? 21.661 6.770 -1.415 1.00 90.38 90 CYS A N 1
ATOM 728 C CA . CYS A 1 90 ? 22.512 5.746 -2.013 1.00 90.38 90 CYS A CA 1
ATOM 729 C C . CYS A 1 90 ? 22.871 6.060 -3.477 1.00 90.38 90 CYS A C 1
ATOM 731 O O . CYS A 1 90 ? 24.012 5.839 -3.879 1.00 90.38 90 CYS A O 1
ATOM 733 N N . ASP A 1 91 ? 21.949 6.614 -4.267 1.00 89.56 91 ASP A N 1
ATOM 734 C CA . ASP A 1 91 ? 22.265 7.054 -5.633 1.00 89.56 91 ASP A CA 1
ATOM 735 C C . ASP A 1 91 ? 23.135 8.317 -5.673 1.00 89.56 91 ASP A C 1
ATOM 737 O O . ASP A 1 91 ? 24.012 8.425 -6.535 1.00 89.56 91 ASP A O 1
ATOM 741 N N . LEU A 1 92 ? 22.964 9.235 -4.715 1.00 87.31 92 LEU A N 1
ATOM 742 C CA . LEU A 1 92 ? 23.832 10.403 -4.552 1.00 87.31 92 LEU A CA 1
ATOM 743 C C . LEU A 1 92 ? 25.284 9.980 -4.283 1.00 87.31 92 LEU A C 1
ATOM 745 O O . LEU A 1 92 ? 26.197 10.425 -4.974 1.00 87.31 92 LEU A O 1
ATOM 749 N N . THR A 1 93 ? 25.496 9.077 -3.322 1.00 87.88 93 THR A N 1
ATOM 750 C CA . THR A 1 93 ? 26.839 8.580 -2.954 1.00 87.88 93 THR A CA 1
ATOM 751 C C . THR A 1 93 ? 27.528 7.786 -4.064 1.00 87.88 93 THR A C 1
ATOM 753 O O . THR A 1 93 ? 28.755 7.753 -4.115 1.00 87.88 93 THR A O 1
ATOM 756 N N . ARG A 1 94 ? 26.763 7.176 -4.978 1.00 85.56 94 ARG A N 1
ATOM 757 C CA . ARG A 1 94 ? 27.293 6.459 -6.151 1.00 85.56 94 ARG A CA 1
ATOM 758 C C . ARG A 1 94 ? 27.491 7.342 -7.385 1.00 85.56 94 ARG A C 1
ATOM 760 O O . ARG A 1 94 ? 27.971 6.845 -8.398 1.00 85.56 94 ARG A O 1
ATOM 767 N N . GLY A 1 95 ? 27.120 8.623 -7.323 1.00 80.00 95 GLY A N 1
ATOM 768 C CA . GLY A 1 95 ? 27.184 9.535 -8.468 1.00 80.00 95 GLY A CA 1
ATOM 769 C C . GLY A 1 95 ? 26.135 9.256 -9.553 1.00 80.00 95 GLY A C 1
ATOM 770 O O . GLY A 1 95 ? 26.234 9.793 -10.652 1.00 80.00 95 GLY A O 1
ATOM 771 N N . ASN A 1 96 ? 25.113 8.446 -9.256 1.00 79.19 96 ASN A N 1
ATOM 772 C CA . ASN A 1 96 ? 24.055 8.083 -10.204 1.00 79.19 96 ASN A CA 1
ATOM 773 C C . ASN A 1 96 ? 22.962 9.153 -10.323 1.00 79.19 96 ASN A C 1
ATOM 775 O O . ASN A 1 96 ? 22.146 9.092 -11.240 1.00 79.19 96 ASN A O 1
ATOM 779 N N . ILE A 1 97 ? 22.921 10.130 -9.410 1.00 71.06 97 ILE A N 1
ATOM 780 C CA . ILE A 1 97 ? 21.830 11.112 -9.348 1.00 71.06 97 ILE A CA 1
ATOM 781 C C . ILE A 1 97 ? 21.718 11.965 -10.619 1.00 71.06 97 ILE A C 1
ATOM 783 O O . ILE A 1 97 ? 20.623 12.366 -10.990 1.00 71.06 97 ILE A O 1
ATOM 787 N N . ALA A 1 98 ? 22.833 12.170 -11.330 1.00 63.53 98 ALA A N 1
ATOM 788 C CA . ALA A 1 98 ? 22.868 12.898 -12.598 1.00 63.53 98 ALA A CA 1
ATOM 789 C C . ALA A 1 98 ? 22.156 12.162 -13.753 1.00 63.53 98 ALA A C 1
ATOM 791 O O . ALA A 1 98 ? 21.851 12.776 -14.770 1.00 63.53 98 ALA A O 1
ATOM 792 N N . VAL A 1 99 ? 21.899 10.857 -13.607 1.00 67.69 99 VAL A N 1
ATOM 793 C CA . VAL A 1 99 ? 21.205 10.018 -14.602 1.00 67.69 99 VAL A CA 1
ATOM 794 C C . VAL A 1 99 ? 19.688 10.002 -14.364 1.00 67.69 99 VAL A C 1
ATOM 796 O O . VAL A 1 99 ? 18.922 9.644 -15.256 1.00 67.69 99 VAL A O 1
ATOM 799 N N . LEU A 1 100 ? 19.232 10.405 -13.176 1.00 77.88 100 LEU A N 1
ATOM 800 C CA . LEU A 1 100 ? 17.819 10.402 -12.812 1.00 77.88 100 LEU A CA 1
ATOM 801 C C . LEU A 1 100 ? 17.145 11.714 -13.219 1.00 77.88 100 LEU A C 1
ATOM 803 O O . LEU A 1 100 ? 17.544 12.790 -12.775 1.00 77.88 100 LEU A O 1
ATOM 807 N N . SER A 1 101 ? 16.072 11.637 -14.009 1.00 85.19 101 SER A N 1
ATOM 808 C CA . SER A 1 101 ? 15.237 12.814 -14.245 1.00 85.19 101 SER A CA 1
ATOM 809 C C . SER A 1 101 ? 14.390 13.114 -13.006 1.00 85.19 101 SER A C 1
ATOM 811 O O . SER A 1 101 ? 13.767 12.224 -12.420 1.00 85.19 101 SER A O 1
ATOM 813 N N . THR A 1 102 ? 14.333 14.390 -12.614 1.00 86.25 102 THR A N 1
ATOM 814 C CA . THR A 1 102 ? 13.499 14.854 -11.492 1.00 86.25 102 THR A CA 1
ATOM 815 C C . THR A 1 102 ? 12.032 14.467 -11.685 1.00 86.25 102 THR A C 1
ATOM 817 O O . THR A 1 102 ? 11.345 14.122 -10.727 1.00 86.25 102 THR A O 1
ATOM 820 N N . GLU A 1 103 ? 11.563 14.469 -12.935 1.00 90.50 103 GLU A N 1
ATOM 821 C CA . GLU A 1 103 ? 10.213 14.043 -13.298 1.00 90.50 103 GLU A CA 1
ATOM 822 C C . GLU A 1 103 ? 9.972 12.555 -13.000 1.00 90.50 103 GLU A C 1
ATOM 824 O O . GLU A 1 103 ? 8.959 12.212 -12.392 1.00 90.50 103 GLU A O 1
ATOM 829 N N . LEU A 1 104 ? 10.900 11.668 -13.379 1.00 89.44 104 LEU A N 1
ATOM 830 C CA . LEU A 1 104 ? 10.764 10.232 -13.129 1.00 89.44 104 LEU A CA 1
ATOM 831 C C . LEU A 1 104 ? 10.812 9.923 -11.628 1.00 89.44 104 LEU A C 1
ATOM 833 O O . LEU A 1 104 ? 9.989 9.148 -11.142 1.00 89.44 104 LEU A O 1
ATOM 837 N N . ILE A 1 105 ? 11.716 10.577 -10.886 1.00 91.25 105 ILE A N 1
ATOM 838 C CA . ILE A 1 105 ? 11.763 10.476 -9.419 1.00 91.25 105 ILE A CA 1
ATOM 839 C C . ILE A 1 105 ? 10.412 10.875 -8.821 1.00 91.25 105 ILE A C 1
ATOM 841 O O . ILE A 1 105 ? 9.882 10.149 -7.981 1.00 91.25 105 ILE A O 1
ATOM 845 N N . ALA A 1 106 ? 9.844 12.006 -9.250 1.00 92.38 106 ALA A N 1
ATOM 846 C CA . ALA A 1 106 ? 8.571 12.493 -8.731 1.00 92.38 106 ALA A CA 1
ATOM 847 C C . ALA A 1 106 ? 7.426 11.509 -9.013 1.00 92.38 106 ALA A C 1
ATOM 849 O O . ALA A 1 106 ? 6.677 11.176 -8.097 1.00 92.38 106 ALA A O 1
ATOM 850 N N . LYS A 1 107 ? 7.325 10.992 -10.245 1.00 93.88 107 LYS A N 1
ATOM 851 C CA . LYS A 1 107 ? 6.300 10.007 -10.634 1.00 93.88 107 LYS A CA 1
ATOM 852 C C . LYS A 1 107 ? 6.371 8.742 -9.778 1.00 93.88 107 LYS A C 1
ATOM 854 O O . LYS A 1 107 ? 5.365 8.350 -9.193 1.00 93.88 107 LYS A O 1
ATOM 859 N N . ILE A 1 108 ? 7.560 8.146 -9.661 1.00 93.50 108 ILE A N 1
ATOM 860 C CA . ILE A 1 108 ? 7.789 6.939 -8.852 1.00 93.50 108 ILE A CA 1
ATOM 861 C C . ILE A 1 108 ? 7.491 7.212 -7.375 1.00 93.50 108 ILE A C 1
ATOM 863 O O . ILE A 1 108 ? 6.817 6.412 -6.738 1.00 93.50 108 ILE A O 1
ATOM 867 N N . SER A 1 109 ? 7.944 8.347 -6.836 1.00 94.00 109 SER A N 1
ATOM 868 C CA . SER A 1 109 ? 7.730 8.691 -5.423 1.00 94.00 109 SER A CA 1
ATOM 869 C C . SER A 1 109 ? 6.247 8.866 -5.098 1.00 94.00 109 SER A C 1
ATOM 871 O O . SER A 1 109 ? 5.785 8.380 -4.074 1.00 94.00 109 SER A O 1
ATOM 873 N N . ILE A 1 110 ? 5.481 9.528 -5.974 1.00 93.62 110 ILE A N 1
ATOM 874 C CA . ILE A 1 110 ? 4.035 9.713 -5.785 1.00 93.62 110 ILE A CA 1
ATOM 875 C C . ILE A 1 110 ? 3.321 8.360 -5.777 1.00 93.62 110 ILE A C 1
ATOM 877 O O . ILE A 1 110 ? 2.502 8.109 -4.896 1.00 93.62 110 ILE A O 1
ATOM 881 N N . LEU A 1 111 ? 3.635 7.491 -6.740 1.00 94.75 111 LEU A N 1
ATOM 882 C CA . LEU A 1 111 ? 3.012 6.174 -6.835 1.00 94.75 111 LEU A CA 1
ATOM 883 C C . LEU A 1 111 ? 3.383 5.279 -5.646 1.00 94.75 111 LEU A C 1
ATOM 885 O O . LEU A 1 111 ? 2.501 4.669 -5.047 1.00 94.75 111 LEU A O 1
ATOM 889 N N . TRP A 1 112 ? 4.658 5.290 -5.243 1.00 95.38 112 TRP A N 1
ATOM 890 C CA . TRP A 1 112 ? 5.132 4.633 -4.023 1.00 95.38 112 TRP A CA 1
ATOM 891 C C . TRP A 1 112 ? 4.352 5.063 -2.787 1.00 95.38 112 TRP A C 1
ATOM 893 O O . TRP A 1 112 ? 4.005 4.214 -1.960 1.00 95.38 112 TRP A O 1
ATOM 903 N N . MET A 1 113 ? 4.022 6.351 -2.706 1.00 93.50 113 MET A N 1
ATOM 904 C CA . MET A 1 113 ? 3.304 6.913 -1.575 1.00 93.50 113 MET A CA 1
ATOM 905 C C . MET A 1 113 ? 1.868 6.438 -1.485 1.00 93.50 113 MET A C 1
ATOM 907 O O . MET A 1 113 ? 1.440 5.960 -0.436 1.00 93.50 113 MET A O 1
ATOM 911 N N . PHE A 1 114 ? 1.120 6.490 -2.585 1.00 94.62 114 PHE A N 1
ATOM 912 C CA . PHE A 1 114 ? -0.249 5.977 -2.581 1.00 94.62 114 PHE A CA 1
ATOM 913 C C . PHE A 1 114 ? -0.300 4.478 -2.265 1.00 94.62 114 PHE A C 1
ATOM 915 O O . PHE A 1 114 ? -1.082 4.058 -1.402 1.00 94.62 114 PHE A O 1
ATOM 922 N N . HIS A 1 115 ? 0.605 3.700 -2.856 1.00 95.88 115 HIS A N 1
ATOM 923 C CA . HIS A 1 115 ? 0.669 2.267 -2.627 1.00 95.88 115 HIS A CA 1
ATOM 924 C C . HIS A 1 115 ? 1.005 1.927 -1.171 1.00 95.88 115 HIS A C 1
ATOM 926 O O . HIS A 1 115 ? 0.256 1.206 -0.508 1.00 95.88 115 HIS A O 1
ATOM 932 N N . SER A 1 116 ? 2.061 2.525 -0.617 1.00 94.44 116 SER A N 1
ATOM 933 C CA . SER A 1 116 ? 2.503 2.286 0.764 1.00 94.44 116 SER A CA 1
ATOM 934 C C . SER A 1 116 ? 1.478 2.764 1.795 1.00 94.44 116 SER A C 1
ATOM 936 O O . SER A 1 116 ? 1.208 2.064 2.776 1.00 94.44 116 SER A O 1
ATOM 938 N N . ILE A 1 117 ? 0.845 3.921 1.567 1.00 94.62 117 ILE A N 1
ATOM 939 C CA . ILE A 1 117 ? -0.235 4.441 2.416 1.00 94.62 117 ILE A CA 1
ATOM 940 C C . ILE A 1 117 ? -1.446 3.503 2.394 1.00 94.62 117 ILE A C 1
ATOM 942 O O . ILE A 1 117 ? -2.016 3.219 3.453 1.00 94.62 117 ILE A O 1
ATOM 946 N N . SER A 1 118 ? -1.833 2.988 1.222 1.00 95.81 118 SER A N 1
ATOM 947 C CA . SER A 1 118 ? -2.923 2.011 1.123 1.00 95.81 118 SER A CA 1
ATOM 948 C C . SER A 1 118 ? -2.587 0.727 1.891 1.00 95.81 118 SER A C 1
ATOM 950 O O . SER A 1 118 ? -3.421 0.212 2.639 1.00 95.81 118 SER A O 1
ATOM 952 N N . MET A 1 119 ? -1.331 0.276 1.820 1.00 95.62 119 MET A N 1
ATOM 953 C CA . MET A 1 119 ? -0.847 -0.885 2.561 1.00 95.62 119 MET A CA 1
ATOM 954 C C . MET A 1 119 ? -0.856 -0.639 4.079 1.00 95.62 119 MET A C 1
ATOM 956 O O . MET A 1 119 ? -1.285 -1.505 4.841 1.00 95.62 119 MET A O 1
ATOM 960 N N . ALA A 1 120 ? -0.467 0.555 4.539 1.00 95.38 120 ALA A N 1
ATOM 961 C CA . ALA A 1 120 ? -0.553 0.948 5.949 1.00 95.38 120 ALA A CA 1
ATOM 962 C C . ALA A 1 120 ? -2.008 1.036 6.449 1.00 95.38 120 ALA A C 1
ATOM 964 O O . ALA A 1 120 ? -2.298 0.679 7.597 1.00 95.38 120 ALA A O 1
ATOM 965 N N . ALA A 1 121 ? -2.941 1.473 5.595 1.00 95.56 121 ALA A N 1
ATOM 966 C CA . ALA A 1 121 ? -4.369 1.483 5.904 1.00 95.56 121 ALA A CA 1
ATOM 967 C C . ALA A 1 121 ? -4.915 0.056 6.070 1.00 95.56 121 ALA A C 1
ATOM 969 O O . ALA A 1 121 ? -5.580 -0.235 7.069 1.00 95.56 121 ALA A O 1
ATOM 970 N N . LEU A 1 122 ? -4.582 -0.848 5.140 1.00 95.19 122 LEU A N 1
ATOM 971 C CA . LEU A 1 122 ? -4.940 -2.267 5.221 1.00 95.19 122 LEU A CA 1
ATOM 972 C C . LEU A 1 122 ? -4.315 -2.939 6.444 1.00 95.19 122 LEU A C 1
ATOM 974 O O . LEU A 1 122 ? -4.997 -3.683 7.145 1.00 95.19 122 LEU A O 1
ATOM 978 N N . PHE A 1 123 ? -3.051 -2.632 6.746 1.00 94.81 123 PHE A N 1
ATOM 979 C CA . PHE A 1 123 ? -2.390 -3.086 7.966 1.00 94.81 123 PHE A CA 1
ATOM 980 C C . PHE A 1 123 ? -3.189 -2.671 9.204 1.00 94.81 123 PHE A C 1
ATOM 982 O O . PHE A 1 123 ? -3.539 -3.514 10.026 1.00 94.81 123 PHE A O 1
ATOM 989 N N . SER A 1 124 ? -3.527 -1.383 9.310 1.00 92.88 124 SER A N 1
ATOM 990 C CA . SER A 1 124 ? -4.255 -0.832 10.459 1.00 92.88 124 SER A CA 1
ATOM 991 C C . SER A 1 124 ? -5.639 -1.463 10.626 1.00 92.88 124 SER A C 1
ATOM 993 O O . SER A 1 124 ? -6.056 -1.734 11.751 1.00 92.88 124 SER A O 1
ATOM 995 N N . LEU A 1 125 ? -6.345 -1.716 9.519 1.00 93.75 125 LEU A N 1
ATOM 996 C CA . LEU A 1 125 ? -7.622 -2.427 9.533 1.00 93.75 125 LEU A CA 1
ATOM 997 C C . LEU A 1 125 ? -7.436 -3.871 9.999 1.00 93.75 125 LEU A C 1
ATOM 999 O O . LEU A 1 125 ? -8.128 -4.315 10.914 1.00 93.75 125 LEU A O 1
ATOM 1003 N N . PHE A 1 126 ? -6.513 -4.614 9.384 1.00 92.56 126 PHE A N 1
ATOM 1004 C CA . PHE A 1 126 ? -6.361 -6.029 9.691 1.00 92.56 126 PHE A CA 1
ATOM 1005 C C . PHE A 1 126 ? -5.793 -6.288 11.089 1.00 92.56 126 PHE A C 1
ATOM 1007 O O . PHE A 1 126 ? -6.046 -7.350 11.663 1.00 92.56 126 PHE A O 1
ATOM 1014 N N . ASP A 1 127 ? -5.104 -5.308 11.679 1.00 90.50 127 ASP A N 1
ATOM 1015 C CA . ASP A 1 127 ? -4.642 -5.375 13.065 1.00 90.50 127 ASP A CA 1
ATOM 1016 C C . ASP A 1 127 ? -5.789 -5.442 14.092 1.00 90.50 127 ASP A C 1
ATOM 1018 O O . ASP A 1 127 ? -5.582 -5.865 15.236 1.00 90.50 127 ASP A O 1
ATOM 1022 N N . LEU A 1 128 ? -7.011 -5.061 13.693 1.00 88.06 128 LEU A N 1
ATOM 1023 C CA . LEU A 1 128 ? -8.205 -5.190 14.529 1.00 88.06 128 LEU A CA 1
ATOM 1024 C C . LEU A 1 128 ? -8.647 -6.645 14.715 1.00 88.06 128 LEU A C 1
ATOM 1026 O O . LEU A 1 128 ? -9.242 -6.965 15.744 1.00 88.06 128 LEU A O 1
ATOM 1030 N N . PHE A 1 129 ? -8.360 -7.526 13.756 1.00 87.06 129 PHE A N 1
ATOM 1031 C CA . PHE A 1 129 ? -8.868 -8.895 13.776 1.00 87.06 129 PHE A CA 1
ATOM 1032 C C . PHE A 1 129 ? -7.987 -9.842 14.613 1.00 87.06 129 PHE A C 1
ATOM 1034 O O . PHE A 1 129 ? -6.791 -9.600 14.806 1.00 87.06 129 PHE A O 1
ATOM 1041 N N . PRO A 1 130 ? -8.526 -10.989 15.073 1.00 83.12 130 PRO A N 1
ATOM 1042 C CA . PRO A 1 130 ? -7.773 -11.965 15.872 1.00 83.12 130 PRO A CA 1
ATOM 1043 C C . PRO A 1 130 ? -6.500 -12.501 15.194 1.00 83.12 130 PRO A C 1
ATOM 1045 O O . PRO A 1 130 ? -5.540 -12.877 15.867 1.00 83.12 130 PRO A O 1
ATOM 1048 N N . VAL A 1 131 ? -6.456 -12.484 13.859 1.00 85.75 131 VAL A N 1
ATOM 1049 C CA . VAL A 1 131 ? -5.324 -12.949 13.036 1.00 85.75 131 VAL A CA 1
ATOM 1050 C C . VAL A 1 131 ? -4.217 -11.903 12.843 1.00 85.75 131 VAL A C 1
ATOM 1052 O O . VAL A 1 131 ? -3.271 -12.138 12.094 1.00 85.75 131 VAL A O 1
ATOM 1055 N N . ARG A 1 132 ? -4.277 -10.771 13.559 1.00 86.25 132 ARG A N 1
ATOM 1056 C CA . ARG A 1 132 ? -3.356 -9.622 13.448 1.00 86.25 132 ARG A CA 1
ATOM 1057 C C . ARG A 1 132 ? -1.855 -9.937 13.420 1.00 86.25 132 ARG A C 1
ATOM 1059 O O . ARG A 1 132 ? -1.081 -9.224 12.795 1.00 86.25 132 ARG A O 1
ATOM 1066 N N . ARG A 1 133 ? -1.414 -11.020 14.076 1.00 87.31 133 ARG A N 1
ATOM 1067 C CA . ARG A 1 133 ? 0.005 -11.440 14.090 1.00 87.31 133 ARG A CA 1
ATOM 1068 C C . ARG A 1 133 ? 0.529 -11.816 12.703 1.00 87.31 133 ARG A C 1
ATOM 1070 O O . ARG A 1 133 ? 1.724 -11.702 12.461 1.00 87.31 133 ARG A O 1
ATOM 1077 N N . PHE A 1 134 ? -0.357 -12.249 11.811 1.00 91.38 134 PHE A N 1
ATOM 1078 C CA . PHE A 1 134 ? -0.012 -12.672 10.459 1.00 91.38 134 PHE A CA 1
ATOM 1079 C C . PHE A 1 134 ? -0.158 -11.552 9.428 1.00 91.38 134 PHE A C 1
ATOM 1081 O O . PHE A 1 134 ? 0.168 -11.770 8.270 1.00 91.38 134 PHE A O 1
ATOM 1088 N N . VAL A 1 135 ? -0.613 -10.358 9.823 1.00 93.38 135 VAL A N 1
ATOM 1089 C CA . VAL A 1 135 ? -0.941 -9.267 8.891 1.00 93.38 135 VAL A CA 1
ATOM 1090 C C . VAL A 1 135 ? 0.234 -8.833 8.016 1.00 93.38 135 VAL A C 1
ATOM 1092 O O . VAL A 1 135 ? 0.028 -8.774 6.806 1.00 93.38 135 VAL A O 1
ATOM 1095 N N . PRO A 1 136 ? 1.463 -8.609 8.535 1.00 94.38 136 PRO A N 1
ATOM 1096 C CA . PRO A 1 136 ? 2.604 -8.317 7.666 1.00 94.38 136 PRO A CA 1
ATOM 1097 C C . PRO A 1 136 ? 2.818 -9.398 6.601 1.00 94.38 136 PRO A C 1
ATOM 1099 O O . PRO A 1 136 ? 2.995 -9.095 5.427 1.00 94.38 136 PRO A O 1
ATOM 1102 N N . GLY A 1 137 ? 2.746 -10.671 7.000 1.00 95.56 137 GLY A N 1
ATOM 1103 C CA . GLY A 1 137 ? 2.903 -11.795 6.079 1.00 95.56 137 GLY A CA 1
ATOM 1104 C C . GLY A 1 137 ? 1.762 -11.884 5.068 1.00 95.56 137 GLY A C 1
ATOM 1105 O O . GLY A 1 137 ? 2.009 -12.109 3.891 1.00 95.56 137 GLY A O 1
ATOM 1106 N N . ALA A 1 138 ? 0.521 -11.661 5.501 1.00 94.94 138 ALA A N 1
ATOM 1107 C CA . ALA A 1 138 ? -0.654 -11.692 4.640 1.00 94.94 138 ALA A CA 1
ATOM 1108 C C . ALA A 1 138 ? -0.626 -10.576 3.587 1.00 94.94 138 ALA A C 1
ATOM 1110 O O . ALA A 1 138 ? -0.948 -10.836 2.434 1.00 94.94 138 ALA A O 1
ATOM 1111 N N . LEU A 1 139 ? -0.203 -9.363 3.956 1.00 96.56 139 LEU A N 1
ATOM 1112 C CA . LEU A 1 139 ? -0.057 -8.247 3.016 1.00 96.56 139 LEU A CA 1
ATOM 1113 C C . LEU A 1 139 ? 1.100 -8.469 2.039 1.00 96.56 139 LEU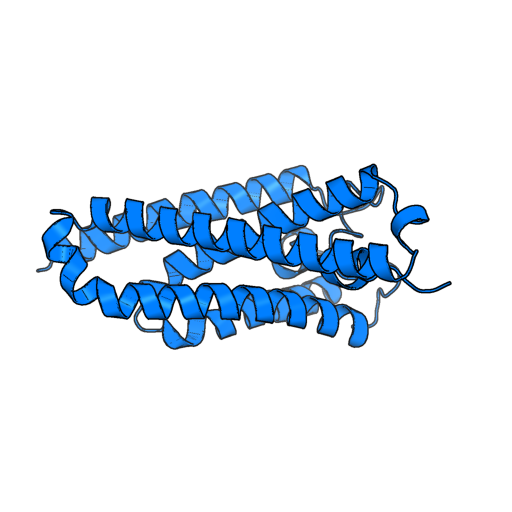 A C 1
ATOM 1115 O O . LEU A 1 139 ? 0.938 -8.239 0.846 1.00 96.56 139 LEU A O 1
ATOM 1119 N N . LEU A 1 140 ? 2.230 -9.001 2.511 1.00 96.94 140 LEU A N 1
ATOM 1120 C CA . LEU A 1 140 ? 3.341 -9.367 1.631 1.00 96.94 140 LEU A CA 1
ATOM 1121 C C . LEU A 1 140 ? 2.945 -10.479 0.642 1.00 96.94 140 LEU A C 1
ATOM 1123 O O . LEU A 1 140 ? 3.329 -10.446 -0.525 1.00 96.94 140 LEU A O 1
ATOM 1127 N N . LEU A 1 141 ? 2.157 -11.460 1.094 1.00 96.44 141 LEU A N 1
ATOM 1128 C CA . LEU A 1 141 ? 1.606 -12.504 0.230 1.00 96.44 141 LEU A CA 1
ATOM 1129 C C . LEU A 1 141 ? 0.569 -11.949 -0.746 1.00 96.44 141 LEU A C 1
ATOM 1131 O O . LEU A 1 141 ? 0.574 -12.364 -1.900 1.00 96.44 141 LEU A O 1
ATOM 1135 N N . LEU A 1 142 ? -0.294 -11.024 -0.313 1.00 95.81 142 LEU A N 1
ATOM 1136 C CA . LEU A 1 142 ? -1.240 -10.337 -1.191 1.00 95.81 142 LEU A CA 1
ATOM 1137 C C . LEU A 1 142 ? -0.483 -9.669 -2.339 1.00 95.81 142 LEU A C 1
ATOM 1139 O O . LEU A 1 142 ? -0.793 -9.943 -3.495 1.00 95.81 142 LEU A O 1
ATOM 1143 N N . GLU A 1 143 ? 0.546 -8.885 -2.023 1.00 96.44 143 GLU A N 1
ATOM 1144 C CA . GLU A 1 143 ? 1.420 -8.233 -2.998 1.00 96.44 143 GLU A CA 1
ATOM 1145 C C . GLU A 1 143 ? 2.037 -9.254 -3.965 1.00 96.44 143 GLU A C 1
ATOM 1147 O O . GLU A 1 143 ? 1.847 -9.191 -5.181 1.00 96.44 143 GLU A O 1
ATOM 1152 N N . GLY A 1 144 ? 2.709 -10.276 -3.429 1.00 95.50 144 GLY A N 1
ATOM 1153 C CA . GLY A 1 144 ? 3.435 -11.232 -4.255 1.00 95.50 144 GLY A CA 1
ATOM 1154 C C . GLY A 1 144 ? 2.542 -12.131 -5.116 1.00 95.50 144 GLY A C 1
ATOM 1155 O O . GLY A 1 144 ? 2.823 -12.348 -6.295 1.00 95.50 144 GLY A O 1
ATOM 1156 N N . VAL A 1 145 ? 1.450 -12.657 -4.558 1.00 95.25 145 VAL A N 1
ATOM 1157 C CA . VAL A 1 145 ? 0.536 -13.562 -5.273 1.00 95.25 145 VAL A CA 1
ATOM 1158 C C . VAL A 1 145 ? -0.228 -12.809 -6.355 1.00 95.25 145 VAL A C 1
ATOM 1160 O O . VAL A 1 145 ? -0.336 -13.306 -7.477 1.00 95.25 145 VAL A O 1
ATOM 1163 N N . THR A 1 146 ? -0.727 -11.608 -6.057 1.00 95.25 146 THR A N 1
ATOM 1164 C CA . THR A 1 146 ? -1.463 -10.814 -7.050 1.00 95.25 146 THR A CA 1
ATOM 1165 C C . THR A 1 146 ? -0.547 -10.319 -8.168 1.00 95.25 146 THR A C 1
ATOM 1167 O O . THR A 1 146 ? -0.971 -10.331 -9.322 1.00 95.25 146 THR A O 1
ATOM 1170 N N . PHE A 1 147 ? 0.727 -10.019 -7.885 1.00 93.06 147 PHE A N 1
ATOM 1171 C CA . PHE A 1 147 ? 1.734 -9.792 -8.925 1.00 93.06 147 PHE A CA 1
ATOM 1172 C C . PHE A 1 147 ? 1.914 -11.026 -9.827 1.00 93.06 147 PHE A C 1
ATOM 1174 O O . PHE A 1 147 ? 1.818 -10.923 -11.050 1.00 93.06 147 PHE A O 1
ATOM 1181 N N . ILE A 1 148 ? 2.125 -12.217 -9.250 1.00 92.25 148 ILE A N 1
ATOM 1182 C CA . ILE A 1 148 ? 2.327 -13.456 -10.027 1.00 92.25 148 ILE A CA 1
ATOM 1183 C C . ILE A 1 148 ? 1.111 -13.759 -10.913 1.00 92.25 148 ILE A C 1
ATOM 1185 O O . ILE A 1 148 ? 1.272 -14.092 -12.090 1.00 92.25 148 ILE A O 1
ATOM 1189 N N . ILE A 1 149 ? -0.101 -13.639 -10.365 1.00 91.06 149 ILE A N 1
ATOM 1190 C CA . ILE A 1 149 ? -1.345 -13.853 -11.114 1.00 91.06 149 ILE A CA 1
ATOM 1191 C C . ILE A 1 149 ? -1.493 -12.795 -12.207 1.00 91.06 149 ILE A C 1
ATOM 1193 O O . ILE A 1 149 ? -1.738 -13.153 -13.356 1.00 91.06 149 ILE A O 1
ATOM 1197 N N . GLY A 1 150 ? -1.293 -11.514 -11.883 1.00 89.56 150 GLY A N 1
ATOM 1198 C CA . GLY A 1 150 ? -1.398 -10.413 -12.839 1.00 89.56 150 GLY A CA 1
ATOM 1199 C C . GLY A 1 150 ? -0.417 -10.547 -14.001 1.00 89.56 150 GLY A C 1
ATOM 1200 O O . GLY A 1 150 ? -0.777 -10.291 -15.147 1.00 89.56 150 GLY A O 1
ATOM 1201 N N . ARG A 1 151 ? 0.792 -11.055 -13.746 1.00 86.69 151 ARG A N 1
ATOM 1202 C CA . ARG A 1 151 ? 1.771 -11.351 -14.800 1.00 86.69 151 ARG A CA 1
ATOM 1203 C C . ARG A 1 151 ? 1.368 -12.523 -15.692 1.00 86.69 151 ARG A C 1
ATOM 1205 O O . ARG A 1 151 ? 1.698 -12.503 -16.872 1.00 86.69 151 ARG A O 1
ATOM 1212 N N . ARG A 1 152 ? 0.662 -13.530 -15.164 1.00 86.06 152 ARG A N 1
ATOM 1213 C CA . ARG A 1 152 ? 0.186 -14.685 -15.952 1.00 86.06 152 ARG A CA 1
ATOM 1214 C C . ARG A 1 152 ? -1.131 -14.424 -16.680 1.00 86.06 152 ARG A C 1
ATOM 1216 O O . ARG A 1 152 ? -1.364 -15.008 -17.733 1.00 86.06 152 ARG A O 1
ATOM 1223 N N . VAL A 1 153 ? -1.999 -13.582 -16.125 1.00 87.12 153 VAL A N 1
ATOM 1224 C CA . VAL A 1 153 ? -3.354 -13.335 -16.631 1.00 87.12 153 VAL A CA 1
ATOM 1225 C C . VAL A 1 153 ? -3.527 -11.846 -16.917 1.00 87.12 153 VAL A C 1
ATOM 1227 O O . VAL A 1 153 ? -4.135 -11.101 -16.147 1.00 87.12 153 VAL A O 1
ATOM 1230 N N . ARG A 1 154 ? -3.013 -11.413 -18.074 1.00 78.88 154 ARG A N 1
ATOM 1231 C CA . ARG A 1 154 ? -3.019 -10.002 -18.503 1.00 78.88 154 ARG A CA 1
ATOM 1232 C C . ARG A 1 154 ? -4.411 -9.364 -18.484 1.00 78.88 154 ARG A C 1
ATOM 1234 O O . ARG A 1 154 ? -4.543 -8.194 -18.146 1.00 78.88 154 ARG A O 1
ATOM 1241 N N . ALA A 1 155 ? -5.453 -10.136 -18.791 1.00 84.50 155 ALA A N 1
ATOM 1242 C CA . ALA A 1 155 ? -6.833 -9.648 -18.815 1.00 84.50 155 ALA A CA 1
ATOM 1243 C C . ALA A 1 155 ? -7.274 -9.002 -17.487 1.00 84.50 155 ALA A C 1
ATOM 1245 O O . ALA A 1 155 ? -8.057 -8.059 -17.504 1.00 84.50 155 ALA A O 1
ATOM 1246 N N . ILE A 1 156 ? -6.745 -9.473 -16.351 1.00 86.44 156 ILE A N 1
ATOM 1247 C CA . ILE A 1 156 ? -7.095 -8.973 -15.013 1.00 86.44 156 ILE A CA 1
ATOM 1248 C C . ILE A 1 156 ? -5.923 -8.283 -14.308 1.00 86.44 156 ILE A C 1
ATOM 1250 O O . ILE A 1 156 ? -6.057 -7.881 -13.158 1.00 86.44 156 ILE A O 1
ATOM 1254 N N . SER A 1 157 ? -4.768 -8.127 -14.962 1.00 85.62 157 SER A N 1
ATOM 1255 C CA . SER A 1 157 ? -3.557 -7.614 -14.308 1.00 85.62 157 SER A CA 1
ATOM 1256 C C . SER A 1 157 ? -3.749 -6.208 -13.741 1.00 85.62 157 SER A C 1
ATOM 1258 O O . SER A 1 157 ? -3.263 -5.910 -12.659 1.00 85.62 157 SER A O 1
ATOM 1260 N N . HIS A 1 158 ? -4.522 -5.370 -14.428 1.00 85.19 158 HIS A N 1
ATOM 1261 C CA . HIS A 1 158 ? -4.796 -3.990 -14.032 1.00 85.19 158 HIS A CA 1
ATOM 1262 C C . HIS A 1 158 ? -5.618 -3.862 -12.735 1.00 85.19 158 HIS A C 1
ATOM 1264 O O . HIS A 1 158 ? -5.625 -2.790 -12.139 1.00 85.19 158 HIS A O 1
ATOM 1270 N N . VAL A 1 159 ? -6.287 -4.928 -12.273 1.00 87.75 159 VAL A N 1
ATOM 1271 C CA . VAL A 1 159 ? -7.027 -4.946 -10.993 1.00 87.75 159 VAL A CA 1
ATOM 1272 C C . VAL A 1 159 ? -6.305 -5.718 -9.884 1.00 87.75 159 VAL A C 1
ATOM 1274 O O . VAL A 1 159 ? -6.827 -5.841 -8.779 1.00 87.75 159 VAL A O 1
ATOM 1277 N N . MET A 1 160 ? -5.121 -6.265 -10.159 1.00 93.00 160 MET A N 1
ATOM 1278 C CA . MET A 1 160 ? -4.334 -7.003 -9.174 1.00 93.00 160 MET A CA 1
ATOM 1279 C C . MET A 1 160 ? -3.481 -6.038 -8.347 1.00 93.00 160 MET A C 1
ATOM 1281 O O . MET A 1 160 ? -2.656 -5.323 -8.904 1.00 93.00 160 MET A O 1
ATOM 1285 N N . TYR A 1 161 ? -3.635 -6.066 -7.021 1.00 92.50 161 TYR A N 1
ATOM 1286 C CA . TYR A 1 161 ? -2.977 -5.126 -6.102 1.00 92.50 161 TYR A CA 1
ATOM 1287 C C . TYR A 1 161 ? -1.454 -5.027 -6.309 1.00 92.50 161 TYR A C 1
ATOM 1289 O O . TYR A 1 161 ? -0.928 -3.938 -6.501 1.00 92.50 161 TYR A O 1
ATOM 1297 N N . GLY A 1 162 ? -0.754 -6.157 -6.410 1.00 91.25 162 GLY A N 1
ATOM 1298 C CA . GLY A 1 162 ? 0.695 -6.193 -6.621 1.00 91.25 162 GLY A CA 1
ATOM 1299 C C . GLY A 1 162 ? 1.158 -5.793 -8.020 1.00 91.25 162 GLY A C 1
ATOM 1300 O O . GLY A 1 162 ? 2.352 -5.652 -8.261 1.00 91.25 162 GLY A O 1
ATOM 1301 N N . MET A 1 163 ? 0.235 -5.590 -8.966 1.00 91.62 163 MET A N 1
ATOM 1302 C CA . MET A 1 163 ? 0.552 -4.940 -10.240 1.00 91.62 163 MET A CA 1
ATOM 1303 C C . MET A 1 163 ? 0.509 -3.415 -10.123 1.00 91.62 163 MET A C 1
ATOM 1305 O O . MET A 1 163 ? 1.151 -2.737 -10.920 1.00 91.62 163 MET A O 1
ATOM 1309 N N . TRP A 1 164 ? -0.205 -2.861 -9.139 1.00 91.69 164 TRP A N 1
ATOM 1310 C CA . TRP A 1 164 ? -0.280 -1.414 -8.924 1.00 91.69 164 TRP A CA 1
ATOM 1311 C C . TRP A 1 164 ? 1.053 -0.839 -8.441 1.00 91.69 164 TRP A C 1
ATOM 1313 O O . TRP A 1 164 ? 1.399 0.272 -8.830 1.00 91.69 164 TRP A O 1
ATOM 1323 N N . GLY A 1 165 ? 1.841 -1.640 -7.714 1.00 87.50 165 GLY A N 1
ATOM 1324 C CA . GLY A 1 165 ? 3.224 -1.350 -7.325 1.00 87.50 165 GLY A CA 1
ATOM 1325 C C . GLY A 1 165 ? 4.231 -1.281 -8.485 1.00 87.50 165 GLY A C 1
ATOM 1326 O O . GLY A 1 165 ? 5.379 -0.874 -8.309 1.00 87.50 165 GLY A O 1
ATOM 1327 N N . MET A 1 166 ? 3.843 -1.703 -9.693 1.00 92.56 166 MET A N 1
ATOM 1328 C CA . MET A 1 166 ? 4.739 -1.793 -10.850 1.00 92.56 166 MET A CA 1
ATOM 1329 C C . MET A 1 166 ? 4.746 -0.481 -11.637 1.00 92.56 166 MET A C 1
ATOM 1331 O O . MET A 1 166 ? 4.211 -0.392 -12.739 1.00 92.56 166 MET A O 1
ATOM 1335 N N . TYR A 1 167 ? 5.340 0.564 -11.063 1.00 90.94 167 TYR A N 1
ATOM 1336 C CA . TYR A 1 167 ? 5.192 1.945 -11.540 1.00 90.94 167 TYR A CA 1
ATOM 1337 C C . TYR A 1 167 ? 5.768 2.218 -12.924 1.00 90.94 167 TYR A C 1
ATOM 1339 O O . TYR A 1 167 ? 5.250 3.087 -13.631 1.00 90.94 167 TYR A O 1
ATOM 1347 N N . LEU A 1 168 ? 6.797 1.475 -13.337 1.00 88.19 168 LEU A N 1
ATOM 1348 C CA . LEU A 1 168 ? 7.286 1.529 -14.717 1.00 88.19 168 LEU A CA 1
ATOM 1349 C C . LEU A 1 168 ? 6.200 1.130 -15.722 1.00 88.19 168 LEU A C 1
ATOM 1351 O O . LEU A 1 168 ? 6.133 1.721 -16.787 1.00 88.19 168 LEU A O 1
ATOM 1355 N N . GLN A 1 169 ? 5.291 0.229 -15.346 1.00 88.88 169 GLN A N 1
ATOM 1356 C CA . GLN A 1 169 ? 4.172 -0.220 -16.182 1.00 88.88 169 GLN A CA 1
ATOM 1357 C C . GLN A 1 169 ? 2.944 0.699 -16.079 1.00 88.88 169 GLN A C 1
ATOM 1359 O O . GLN A 1 169 ? 1.860 0.328 -16.522 1.00 88.88 169 GLN A O 1
ATOM 1364 N N . SER A 1 170 ? 3.055 1.866 -15.440 1.00 89.88 170 SER A N 1
ATOM 1365 C CA . SER A 1 170 ? 1.941 2.806 -15.275 1.00 89.88 170 SER A CA 1
ATOM 1366 C C . SER A 1 170 ? 1.871 3.816 -16.420 1.00 89.88 170 SER A C 1
ATOM 1368 O O . SER A 1 170 ? 2.888 4.143 -17.031 1.00 89.88 170 SER A O 1
ATOM 1370 N N . SER A 1 171 ? 0.689 4.388 -16.661 1.00 90.44 171 SER A N 1
ATOM 1371 C CA . SER A 1 171 ? 0.460 5.387 -17.713 1.00 90.44 171 SER A CA 1
ATOM 1372 C C . SER A 1 171 ? 1.253 6.691 -17.523 1.00 90.44 171 SER A C 1
ATOM 1374 O O . SER A 1 171 ? 1.289 7.530 -18.417 1.00 90.44 171 SER A O 1
ATOM 1376 N N . LEU A 1 172 ? 1.864 6.909 -16.348 1.00 87.06 172 LEU A N 1
ATOM 1377 C CA . LEU A 1 172 ? 2.786 8.030 -16.116 1.00 87.06 172 LEU A CA 1
ATOM 1378 C C . LEU A 1 172 ? 4.188 7.785 -16.698 1.00 87.06 172 LEU A C 1
ATOM 1380 O O . LEU A 1 172 ? 4.911 8.756 -16.953 1.00 87.06 172 LEU A O 1
ATOM 1384 N N . CYS A 1 173 ? 4.573 6.520 -16.874 1.00 83.75 173 CYS A N 1
ATOM 1385 C CA . CYS A 1 173 ? 5.908 6.090 -17.297 1.00 83.75 173 CYS A CA 1
ATOM 1386 C C . CYS A 1 173 ? 5.907 5.471 -18.706 1.00 83.75 173 CYS A C 1
ATOM 1388 O O . CYS A 1 173 ? 6.856 5.686 -19.454 1.00 83.75 173 CYS A O 1
ATOM 1390 N N . GLU A 1 174 ? 4.839 4.765 -19.083 1.00 86.06 174 GLU A N 1
ATOM 1391 C CA . GLU A 1 174 ? 4.670 4.090 -20.375 1.00 86.06 174 GLU A CA 1
ATOM 1392 C C . GLU A 1 174 ? 3.334 4.488 -21.028 1.00 86.06 174 GLU A C 1
ATOM 1394 O O . GLU A 1 174 ? 2.318 4.601 -20.348 1.00 86.06 174 GLU A O 1
ATOM 1399 N N . ILE A 1 175 ? 3.313 4.678 -22.356 1.00 83.44 175 ILE A N 1
ATOM 1400 C CA . ILE A 1 175 ? 2.127 5.161 -23.101 1.00 83.44 175 ILE A CA 1
ATOM 1401 C C . ILE A 1 175 ? 0.933 4.197 -22.975 1.00 83.44 175 ILE A C 1
ATOM 1403 O O . ILE A 1 175 ? -0.191 4.646 -22.764 1.00 83.44 175 ILE A O 1
ATOM 1407 N N . ASP A 1 176 ? 1.187 2.888 -23.032 1.00 82.69 176 ASP A N 1
ATOM 1408 C CA . ASP A 1 176 ? 0.169 1.830 -22.912 1.00 82.69 176 ASP A CA 1
ATOM 1409 C C . ASP A 1 176 ? 0.108 1.222 -21.495 1.00 82.69 176 ASP A C 1
ATOM 1411 O O . ASP A 1 176 ? -0.349 0.091 -21.299 1.00 82.69 176 ASP A O 1
ATOM 1415 N N . GLY A 1 177 ? 0.615 1.957 -20.501 1.00 85.06 177 GLY A N 1
ATOM 1416 C CA . GLY A 1 177 ? 0.665 1.521 -19.111 1.00 85.06 177 GLY A CA 1
ATOM 1417 C C . GLY A 1 177 ? -0.700 1.520 -18.413 1.00 85.06 177 GLY A C 1
ATOM 1418 O O . GLY A 1 177 ? -1.693 2.072 -18.891 1.00 85.06 177 GLY A O 1
ATOM 1419 N N . PHE A 1 178 ? -0.756 0.918 -17.225 1.00 87.94 178 PHE A N 1
ATOM 1420 C CA . PHE A 1 178 ? -1.966 0.878 -16.406 1.00 87.94 178 PHE A CA 1
ATOM 1421 C C . PHE A 1 178 ? -2.450 2.288 -16.041 1.00 87.94 178 PHE A C 1
ATOM 1423 O O . PHE A 1 178 ? -1.629 3.141 -15.696 1.00 87.94 178 PHE A O 1
ATOM 1430 N N . PRO A 1 179 ? -3.773 2.539 -16.047 1.00 90.88 179 PRO A N 1
ATOM 1431 C CA . PRO A 1 179 ? -4.321 3.876 -15.854 1.00 90.88 179 PRO A CA 1
ATOM 1432 C C . PRO A 1 179 ? -4.069 4.378 -14.427 1.00 90.88 179 PRO A C 1
ATOM 1434 O O . PRO A 1 179 ? -4.811 4.061 -13.494 1.00 90.88 179 PRO A O 1
ATOM 1437 N N . THR A 1 180 ? -3.042 5.214 -14.258 1.00 91.00 180 THR A N 1
ATOM 1438 C CA . THR A 1 180 ? -2.577 5.676 -12.943 1.00 91.00 180 THR A CA 1
ATOM 1439 C C . THR A 1 180 ? -3.669 6.383 -12.144 1.00 91.00 180 THR A C 1
ATOM 1441 O O . THR A 1 180 ? -3.793 6.163 -10.943 1.00 91.00 180 THR A O 1
ATOM 1444 N N . GLY A 1 181 ? -4.505 7.195 -12.801 1.00 91.56 181 GLY A N 1
ATOM 1445 C CA . GLY A 1 181 ? -5.606 7.892 -12.130 1.00 91.56 181 GLY A CA 1
ATOM 1446 C C . GLY A 1 181 ? -6.623 6.937 -11.495 1.00 91.56 181 GLY A C 1
ATOM 1447 O O . GLY A 1 181 ? -7.107 7.200 -10.397 1.00 91.56 181 GLY A O 1
ATOM 1448 N N . VAL A 1 182 ? -6.902 5.801 -12.144 1.00 91.31 182 VAL A N 1
ATOM 1449 C CA . VAL A 1 182 ? -7.817 4.774 -11.621 1.00 91.31 182 VAL A CA 1
ATOM 1450 C C . VAL A 1 182 ? -7.187 4.048 -10.435 1.00 91.31 182 VAL A C 1
ATOM 1452 O O . VAL A 1 182 ? -7.868 3.812 -9.439 1.00 91.31 182 VAL A O 1
ATOM 1455 N N . ILE A 1 183 ? -5.889 3.739 -10.509 1.00 92.50 183 ILE A N 1
ATOM 1456 C CA . ILE A 1 183 ? -5.149 3.091 -9.416 1.00 92.50 183 ILE A CA 1
ATOM 1457 C C . ILE A 1 183 ? -5.139 3.989 -8.176 1.00 92.50 183 ILE A C 1
ATOM 1459 O O . ILE A 1 183 ? -5.604 3.564 -7.122 1.00 92.50 183 ILE A O 1
ATOM 1463 N N . ILE A 1 184 ? -4.726 5.253 -8.320 1.00 94.12 184 ILE A N 1
ATOM 1464 C CA . ILE A 1 184 ? -4.702 6.228 -7.217 1.00 94.12 184 ILE A CA 1
ATOM 1465 C C . ILE A 1 184 ? -6.096 6.388 -6.599 1.00 94.12 184 ILE A C 1
ATOM 1467 O O . ILE A 1 184 ? -6.243 6.389 -5.376 1.00 94.12 184 ILE A O 1
ATOM 1471 N N . ALA A 1 185 ? -7.139 6.497 -7.430 1.00 94.44 185 ALA A N 1
ATOM 1472 C CA . ALA A 1 185 ? -8.512 6.581 -6.942 1.00 94.44 185 ALA A CA 1
ATOM 1473 C C . ALA A 1 185 ? -8.912 5.322 -6.157 1.00 94.44 185 ALA A C 1
ATOM 1475 O O . ALA A 1 185 ? -9.535 5.425 -5.101 1.00 94.44 185 ALA A O 1
ATOM 1476 N N . THR A 1 186 ? -8.521 4.140 -6.632 1.00 93.69 186 THR A N 1
ATOM 1477 C CA . THR A 1 186 ? -8.823 2.867 -5.969 1.00 93.69 186 THR A CA 1
ATOM 1478 C C . THR A 1 186 ? -8.085 2.737 -4.635 1.00 93.69 186 THR A C 1
ATOM 1480 O O . THR A 1 186 ? -8.692 2.353 -3.638 1.00 93.69 186 THR A O 1
ATOM 1483 N N . GLU A 1 187 ? -6.813 3.126 -4.566 1.00 94.19 187 GLU A N 1
ATOM 1484 C CA . GLU A 1 187 ? -6.026 3.135 -3.327 1.00 94.19 187 GLU A CA 1
ATOM 1485 C C . GLU A 1 187 ? -6.577 4.139 -2.301 1.00 94.19 187 GLU A C 1
ATOM 1487 O O . GLU A 1 187 ? -6.673 3.828 -1.109 1.00 94.19 187 GLU A O 1
ATOM 1492 N N . ALA A 1 188 ? -7.045 5.306 -2.755 1.00 94.62 188 ALA A N 1
ATOM 1493 C CA . ALA A 1 188 ? -7.743 6.267 -1.903 1.00 94.62 188 ALA A CA 1
ATOM 1494 C C . ALA A 1 188 ? -9.078 5.710 -1.369 1.00 94.62 188 ALA A C 1
ATOM 1496 O O . ALA A 1 188 ? -9.409 5.900 -0.194 1.00 94.62 188 ALA A O 1
ATOM 1497 N N . VAL A 1 189 ? -9.827 4.979 -2.203 1.00 94.88 189 VAL A N 1
ATOM 1498 C CA . VAL A 1 189 ? -11.050 4.279 -1.782 1.00 94.88 189 VAL A CA 1
ATOM 1499 C C . VAL A 1 189 ? -10.731 3.181 -0.768 1.00 94.88 189 VAL A C 1
ATOM 1501 O O . VAL A 1 189 ? -11.442 3.083 0.229 1.00 94.88 189 VAL A O 1
ATOM 1504 N N . LEU A 1 190 ? -9.660 2.401 -0.952 1.00 93.88 190 LEU A N 1
ATOM 1505 C CA . LEU A 1 190 ? -9.226 1.387 0.019 1.00 93.88 190 LEU A CA 1
ATOM 1506 C C . LEU A 1 190 ? -8.901 2.005 1.380 1.00 93.88 190 LEU A C 1
ATOM 1508 O O . LEU A 1 190 ? -9.310 1.467 2.410 1.00 93.88 190 LEU A O 1
ATOM 1512 N N . LEU A 1 191 ? -8.229 3.158 1.398 1.00 94.88 191 LEU A N 1
ATOM 1513 C CA . LEU A 1 191 ? -7.963 3.895 2.631 1.00 94.88 191 LEU A CA 1
ATOM 1514 C C . LEU A 1 191 ? -9.262 4.323 3.326 1.00 94.88 191 LEU A C 1
ATOM 1516 O O . LEU A 1 191 ? -9.432 4.080 4.525 1.00 94.88 191 LEU A O 1
ATOM 1520 N N . ALA A 1 192 ? -10.186 4.941 2.586 1.00 95.81 192 ALA A N 1
ATOM 1521 C CA . ALA A 1 192 ? -11.460 5.403 3.134 1.00 95.81 192 ALA A CA 1
ATOM 1522 C C . ALA A 1 192 ? -12.325 4.232 3.630 1.00 95.81 192 ALA A C 1
ATOM 1524 O O . ALA A 1 192 ? -12.866 4.279 4.737 1.00 95.81 192 ALA A O 1
ATOM 1525 N N . ALA A 1 193 ? -12.407 3.157 2.845 1.00 95.69 193 ALA A N 1
ATOM 1526 C CA . ALA A 1 193 ? -13.118 1.938 3.200 1.00 95.69 193 ALA A CA 1
ATOM 1527 C C . ALA A 1 193 ? -12.515 1.296 4.452 1.00 95.69 193 ALA A C 1
ATOM 1529 O O . ALA A 1 193 ? -13.254 0.956 5.372 1.00 95.69 193 ALA A O 1
ATOM 1530 N N . GLY A 1 194 ? -11.185 1.203 4.542 1.00 94.38 194 GLY A N 1
ATOM 1531 C CA . GLY A 1 194 ? -10.507 0.660 5.716 1.00 94.38 194 GLY A CA 1
ATOM 1532 C C . GLY A 1 194 ? -10.834 1.431 6.993 1.00 94.38 194 GLY A C 1
ATOM 1533 O O . GLY A 1 194 ? -11.141 0.828 8.023 1.00 94.38 194 GLY A O 1
ATOM 1534 N N . PHE A 1 195 ? -10.874 2.762 6.914 1.00 95.31 195 PHE A N 1
ATOM 1535 C CA . PHE A 1 195 ? -11.299 3.598 8.033 1.00 95.31 195 PHE A CA 1
ATOM 1536 C C . PHE A 1 195 ? -12.757 3.339 8.443 1.00 95.31 195 PHE A C 1
ATOM 1538 O O . PHE A 1 195 ? -13.041 3.165 9.631 1.00 95.31 195 PHE A O 1
ATOM 1545 N N . VAL A 1 196 ? -13.685 3.319 7.483 1.00 95.69 196 VAL A N 1
ATOM 1546 C CA . VAL A 1 196 ? -15.120 3.142 7.760 1.00 95.69 196 VAL A CA 1
ATOM 1547 C C . VAL A 1 196 ? -15.404 1.746 8.312 1.00 95.69 196 VAL A C 1
ATOM 1549 O O . VAL A 1 196 ? -16.052 1.629 9.350 1.00 95.69 196 VAL A O 1
ATOM 1552 N N . ILE A 1 197 ? -14.869 0.697 7.683 1.00 94.81 197 ILE A N 1
ATOM 1553 C CA . ILE A 1 197 ? -15.060 -0.697 8.107 1.00 94.81 197 ILE A CA 1
ATOM 1554 C C . ILE A 1 197 ? -14.552 -0.895 9.537 1.00 94.81 197 ILE A C 1
ATOM 1556 O O . ILE A 1 197 ? -15.273 -1.450 10.364 1.00 94.81 197 ILE A O 1
ATOM 1560 N N . GLY A 1 198 ? -13.350 -0.404 9.858 1.00 92.56 198 GLY A N 1
ATOM 1561 C CA . GLY A 1 198 ? -12.803 -0.531 11.211 1.00 92.56 198 GLY A CA 1
ATOM 1562 C C . GLY A 1 198 ? -13.652 0.187 12.264 1.00 92.56 198 GLY A C 1
ATOM 1563 O O . GLY A 1 198 ? -13.851 -0.334 13.362 1.00 92.56 198 GLY A O 1
ATOM 1564 N N . ARG A 1 199 ? -14.227 1.346 11.917 1.00 91.81 199 ARG A N 1
ATOM 1565 C CA . ARG A 1 199 ? -15.124 2.094 12.807 1.00 91.81 199 ARG A CA 1
ATOM 1566 C C . ARG A 1 199 ? -16.411 1.323 13.090 1.00 91.81 199 ARG A C 1
ATOM 1568 O O . ARG A 1 199 ? -16.805 1.222 14.248 1.00 91.81 199 ARG A O 1
ATOM 1575 N N . GLU A 1 200 ? -17.066 0.812 12.050 1.00 90.94 200 GLU A N 1
ATOM 1576 C CA . GLU A 1 200 ? -18.332 0.083 12.191 1.00 90.94 200 GLU A CA 1
ATOM 1577 C C . GLU A 1 200 ? -18.141 -1.265 12.895 1.00 90.94 200 GLU A C 1
ATOM 1579 O O . GLU A 1 200 ? -18.944 -1.625 13.754 1.00 90.94 200 GLU A O 1
ATOM 1584 N N . TYR A 1 201 ? -17.038 -1.969 12.616 1.00 89.88 201 TYR A N 1
ATOM 1585 C CA . TYR A 1 201 ? -16.670 -3.191 13.334 1.00 89.88 201 TYR A CA 1
ATOM 1586 C C . TYR A 1 201 ? -16.561 -2.952 14.847 1.00 89.88 201 TYR A C 1
ATOM 1588 O O . TYR A 1 201 ? -17.126 -3.701 15.640 1.00 89.88 201 TYR A O 1
ATOM 1596 N N . LEU A 1 202 ? -15.876 -1.877 15.251 1.00 87.12 202 LEU A N 1
ATOM 1597 C CA . LEU A 1 202 ? -15.662 -1.569 16.665 1.00 87.12 202 LEU A CA 1
ATOM 1598 C C . LEU A 1 202 ? -16.925 -1.107 17.384 1.00 87.12 202 LEU A C 1
ATOM 1600 O O . LEU A 1 202 ? -17.101 -1.483 18.536 1.00 87.12 202 LEU A O 1
ATOM 1604 N N . LYS A 1 203 ? -17.796 -0.330 16.725 1.00 85.06 203 LYS A N 1
ATOM 1605 C CA . LYS A 1 203 ? -19.109 0.025 17.289 1.00 85.06 203 LYS A CA 1
ATOM 1606 C C . LYS A 1 203 ? -19.908 -1.229 17.624 1.00 85.06 203 LYS A C 1
ATOM 1608 O O . LYS A 1 203 ? -20.371 -1.375 18.748 1.00 85.06 203 LYS A O 1
ATOM 1613 N N . LYS A 1 204 ? -19.987 -2.155 16.662 1.00 81.06 204 LYS A N 1
ATOM 1614 C CA . LYS A 1 204 ? -20.701 -3.418 16.825 1.00 81.06 204 LYS A CA 1
ATOM 1615 C C . LYS A 1 204 ? -20.153 -4.222 18.006 1.00 81.06 204 LYS A C 1
ATOM 1617 O O . LYS A 1 204 ? -20.936 -4.667 18.826 1.00 81.06 204 LYS A O 1
ATOM 1622 N N . GLU A 1 205 ? -18.834 -4.380 18.116 1.00 76.31 205 GLU A N 1
ATOM 1623 C CA . GLU A 1 205 ? -18.207 -5.086 19.247 1.00 76.31 205 GLU A CA 1
ATOM 1624 C C . GLU A 1 205 ? -18.481 -4.418 20.602 1.00 76.31 205 GLU A C 1
ATOM 1626 O O . GLU A 1 205 ? -18.724 -5.115 21.580 1.00 76.31 205 GLU A O 1
ATOM 1631 N N . THR A 1 206 ? -18.487 -3.082 20.680 1.00 70.06 206 THR A N 1
ATOM 1632 C CA . THR A 1 206 ? -18.805 -2.386 21.937 1.00 70.06 206 THR A CA 1
ATOM 1633 C C . THR A 1 206 ? -20.275 -2.437 22.330 1.00 70.06 206 THR A C 1
ATOM 1635 O O . THR A 1 206 ? -20.552 -2.355 23.517 1.00 70.06 206 THR A O 1
ATOM 1638 N N . ASP A 1 207 ? -21.202 -2.585 21.381 1.00 61.25 207 ASP A N 1
ATOM 1639 C CA . ASP A 1 207 ? -22.640 -2.676 21.675 1.00 61.25 207 ASP A CA 1
ATOM 1640 C C . ASP A 1 207 ? -23.044 -4.054 22.248 1.00 61.25 207 ASP A C 1
ATOM 1642 O O . ASP A 1 207 ? -24.134 -4.198 22.800 1.00 61.25 207 ASP A O 1
ATOM 1646 N N . TYR A 1 208 ? -22.185 -5.076 22.119 1.00 50.72 208 TYR A N 1
ATOM 1647 C CA . TYR A 1 208 ? -22.401 -6.422 22.673 1.00 50.72 208 TYR A CA 1
ATOM 1648 C C . TYR A 1 208 ? -21.743 -6.655 24.048 1.00 50.72 208 TYR A C 1
ATOM 1650 O O . TYR A 1 208 ? -21.868 -7.759 24.583 1.00 50.72 208 TYR A O 1
ATOM 1658 N N . ILE A 1 209 ? -21.047 -5.655 24.605 1.00 47.50 209 ILE A N 1
ATOM 1659 C CA . ILE A 1 209 ? -20.397 -5.690 25.931 1.00 47.50 209 ILE A CA 1
ATOM 1660 C C . ILE A 1 209 ? -21.211 -4.852 26.915 1.00 47.50 209 ILE A C 1
ATOM 1662 O O . ILE A 1 209 ? -21.450 -5.353 28.036 1.00 47.50 209 ILE A O 1
#

Foldseek 3Di:
DDDQLLCLQQQADAPVQFPDDPCRSNVSPLVSLLQLLVQLLVVLVVVVVVCVVVCVVQVAPLSVLVVLLVVLLVSLQVSLVVVLVVSCVVCVVVVNNVVDDPLVSVQSSVLSSLLSSLLSLQLSLCCPDPCNVCSSVVSSCQLNVLCVVCSVPVVCVLVRSNSSSNNCQACSNDVNRRDNVVSSVVSVVSNVCSSVVSSVVRVVVVVVD

Sequence (209 aa):
MSESIFIRLFAGVSSEYFDVIPLIPFGQWLLLVGIFLLAVGFYGERDRKVKTFSLYRYGTASDWWKKHFSKGLVFGIQTELLLLLIGLSCDLTRGNIAVLSTELIAKISILWMFHSISMAALFSLFDLFPVRRFVPGALLLLEGVTFIIGRRVRAISHVMYGMWGMYLQSSLCEIDGFPTGVIIATEAVLLAAGFVIGREYLKKETDYI

Secondary structure (DSSP, 8-state):
-PPPHHHHHHS---GGGTTS--HHHHHHHHHHHHHHHHHHHHHHHHHHHHHTTTHHHHSSHHHHHHHHHHHHHHHHHHHHHHHHHHHHHHHHHTTGGGGS-HHHHHHHHHHHHHHHHHHHHHHHHHTTSTTGGGHHHHHHHHHHHHHHHHHH-HHHHTT-HHHHT-GGGBTTTSTTSB-HHHHHHHHHHHHHHHHHHHHHHHHHHHHT-